Protein AF-A0A820JUT9-F1 (afdb_monomer_lite)

Secondary structure (DSSP, 8-state):
-HHHHHHHHHHHHHHHTTSTTHHHHHHHHHHHHHHHHHHHHHHHHHHHHHHHHHHHHHTS-------S--SS-------TTTHHHHHHHHHHHHHTT--HHHHHHHHT-SSHHHHHHHHHHHHHHHIIIIIIIHHHHHHHHHHHHHHHHHHHHHHHHHHHHHHHHHHHHS-SS-HHHHHHHHHHHHHHHHHHHHTT----GGGG-TTSTT----SSSHHHHHHHHHHHHHHHHHHHHHHHHHHHHHHHHHHHHHHHHHHHHHHHHHHHHHHHHHHHHHHHHHHHHHHHHHHHHHHHHHHHHHHS--

Radius of gyration: 44.56 Å; chains: 1; bounding box: 91×128×100 Å

pLDDT: mean 81.52, std 13.76, range [41.47, 96.0]

Structure (mmCIF, N/CA/C/O backbone):
data_AF-A0A820JUT9-F1
#
_entry.id   AF-A0A820JUT9-F1
#
loop_
_atom_site.group_PDB
_atom_site.id
_atom_site.type_symbol
_atom_site.label_atom_id
_atom_site.label_alt_id
_atom_site.label_comp_id
_atom_site.label_asym_id
_atom_site.label_entity_id
_atom_site.label_seq_id
_atom_site.pdbx_PDB_ins_code
_atom_site.Cartn_x
_atom_site.Cartn_y
_atom_site.Cartn_z
_atom_site.occupancy
_atom_site.B_iso_or_equiv
_atom_site.auth_seq_id
_atom_site.auth_comp_id
_atom_site.auth_asym_id
_atom_site.auth_atom_id
_atom_site.pdbx_PDB_model_num
ATOM 1 N N . MET A 1 1 ? 11.673 -27.726 0.923 1.00 90.88 1 MET A N 1
ATOM 2 C CA . MET A 1 1 ? 12.384 -27.219 2.119 1.00 90.88 1 MET A CA 1
ATOM 3 C C . MET A 1 1 ? 12.655 -25.720 2.046 1.00 90.88 1 MET A C 1
ATOM 5 O O . MET A 1 1 ? 12.162 -25.013 2.910 1.00 90.88 1 MET A O 1
ATOM 9 N N . ALA A 1 2 ? 13.388 -25.203 1.048 1.00 94.06 2 ALA A N 1
ATOM 10 C CA . ALA A 1 2 ? 13.669 -23.759 0.958 1.00 94.06 2 ALA A CA 1
ATOM 11 C C . ALA A 1 2 ? 12.406 -22.905 0.722 1.00 94.06 2 ALA A C 1
ATOM 13 O O . ALA A 1 2 ? 12.150 -21.971 1.473 1.00 94.06 2 ALA A O 1
ATOM 14 N N . ILE A 1 3 ? 11.567 -23.289 -0.247 1.00 95.25 3 ILE A N 1
ATOM 15 C CA . ILE A 1 3 ? 10.279 -22.618 -0.509 1.00 95.25 3 ILE A CA 1
ATOM 16 C C . ILE A 1 3 ? 9.361 -22.704 0.718 1.00 95.25 3 ILE A C 1
ATOM 18 O O . ILE A 1 3 ? 8.685 -21.743 1.066 1.00 95.25 3 ILE A O 1
ATOM 22 N N . ASP A 1 4 ? 9.377 -23.834 1.432 1.00 95.38 4 ASP A N 1
ATOM 23 C CA . ASP A 1 4 ? 8.578 -23.983 2.653 1.00 95.38 4 ASP A CA 1
ATOM 24 C C . ASP A 1 4 ? 9.000 -22.961 3.715 1.00 95.38 4 ASP A C 1
ATOM 26 O O . ASP A 1 4 ? 8.146 -22.351 4.353 1.00 95.38 4 ASP A O 1
ATOM 30 N N . LEU A 1 5 ? 10.308 -22.730 3.881 1.00 95.44 5 LEU A N 1
ATOM 31 C CA . LEU A 1 5 ? 10.831 -21.707 4.788 1.00 95.44 5 LEU A CA 1
ATOM 32 C C . LEU A 1 5 ? 10.358 -20.300 4.389 1.00 95.44 5 LEU A C 1
ATOM 34 O O . LEU A 1 5 ? 9.983 -19.516 5.258 1.00 95.44 5 LEU A O 1
ATOM 38 N N . GLU A 1 6 ? 10.322 -19.991 3.094 1.00 94.44 6 GLU A N 1
ATOM 39 C CA . GLU A 1 6 ? 9.809 -18.716 2.582 1.00 94.44 6 GLU A CA 1
ATOM 40 C C . GLU A 1 6 ? 8.312 -18.533 2.888 1.00 94.44 6 GLU A C 1
ATOM 42 O O . GLU A 1 6 ? 7.892 -17.480 3.373 1.00 94.44 6 GLU A O 1
ATOM 47 N N . LEU A 1 7 ? 7.507 -19.588 2.728 1.00 92.94 7 LEU A N 1
ATOM 48 C CA . LEU A 1 7 ? 6.091 -19.571 3.109 1.00 92.94 7 LEU A CA 1
ATOM 49 C C . LEU A 1 7 ? 5.899 -19.366 4.621 1.00 92.94 7 LEU A C 1
ATOM 51 O O . LEU A 1 7 ? 4.970 -18.668 5.038 1.00 92.94 7 LEU A O 1
ATOM 55 N N . TRP A 1 8 ? 6.781 -19.924 5.458 1.00 93.31 8 TRP A N 1
ATOM 56 C CA . TRP A 1 8 ? 6.777 -19.670 6.904 1.00 93.31 8 TRP A CA 1
ATOM 57 C C . TRP A 1 8 ? 7.106 -18.211 7.249 1.00 93.31 8 TRP A C 1
ATOM 59 O O . TRP A 1 8 ? 6.483 -17.641 8.152 1.00 93.31 8 TRP A O 1
ATOM 69 N N . TRP A 1 9 ? 8.018 -17.573 6.513 1.00 92.12 9 TRP A N 1
ATOM 70 C CA . TRP A 1 9 ? 8.277 -16.136 6.640 1.00 92.12 9 TRP A CA 1
ATOM 71 C C . TRP A 1 9 ? 7.069 -15.291 6.227 1.00 92.12 9 TRP A C 1
ATOM 73 O O . TRP A 1 9 ? 6.665 -14.408 6.984 1.00 92.12 9 TRP A O 1
ATOM 83 N N . LEU A 1 10 ? 6.417 -15.606 5.103 1.00 90.69 10 LEU A N 1
ATOM 84 C CA . LEU A 1 10 ? 5.188 -14.919 4.681 1.00 90.69 10 LEU A CA 1
ATOM 85 C C . LEU A 1 10 ? 4.066 -15.073 5.711 1.00 90.69 10 LEU A C 1
ATOM 87 O O . LEU A 1 10 ? 3.387 -14.105 6.049 1.00 90.69 10 LEU A O 1
ATOM 91 N N . ARG A 1 11 ? 3.904 -16.269 6.286 1.00 88.38 11 ARG A N 1
ATOM 92 C CA . ARG A 1 11 ? 2.958 -16.497 7.384 1.00 88.38 11 ARG A CA 1
ATOM 93 C C . ARG A 1 11 ? 3.301 -15.674 8.626 1.00 88.38 11 ARG A C 1
ATOM 95 O O . ARG A 1 11 ? 2.398 -15.289 9.368 1.00 88.38 11 ARG A O 1
ATOM 102 N N . SER A 1 12 ? 4.576 -15.364 8.846 1.00 87.56 12 SER A N 1
ATOM 103 C CA . SER A 1 12 ? 4.991 -14.553 9.989 1.00 87.56 12 SER A CA 1
ATOM 104 C C . SER A 1 12 ? 4.495 -13.103 9.905 1.00 87.56 12 SER A C 1
ATOM 106 O O . SER A 1 12 ? 4.257 -12.485 10.943 1.00 87.56 12 SER A O 1
ATOM 108 N N . LEU A 1 13 ? 4.203 -12.590 8.700 1.00 88.56 13 LEU A N 1
ATOM 109 C CA . LEU A 1 13 ? 3.549 -11.288 8.508 1.00 88.56 13 LEU A CA 1
ATOM 110 C C . LEU A 1 13 ? 2.196 -11.207 9.231 1.00 88.56 13 LEU A C 1
ATOM 112 O O . LEU A 1 13 ? 1.826 -10.148 9.731 1.00 88.56 13 LEU A O 1
ATOM 116 N N . SER A 1 14 ? 1.475 -12.325 9.372 1.00 85.94 14 SER A N 1
ATOM 117 C CA . SER A 1 14 ? 0.214 -12.356 10.122 1.00 85.94 14 SER A CA 1
ATOM 118 C C . SER A 1 14 ? 0.390 -12.005 11.604 1.00 85.94 14 SER A C 1
ATOM 120 O O . SER A 1 14 ? -0.523 -11.440 12.200 1.00 85.94 14 SER A O 1
ATOM 122 N N . PHE A 1 15 ? 1.556 -12.279 12.204 1.00 85.44 15 PHE A N 1
ATOM 123 C CA . PHE A 1 15 ? 1.855 -11.836 13.571 1.00 85.44 15 PHE A CA 1
ATOM 124 C C . PHE A 1 15 ? 2.150 -10.333 13.632 1.00 85.44 15 PHE A C 1
ATOM 126 O O . PHE A 1 15 ? 1.777 -9.677 14.602 1.00 85.44 15 PHE A O 1
ATOM 133 N N . ILE A 1 16 ? 2.757 -9.766 12.584 1.00 87.38 16 ILE A N 1
ATOM 134 C CA . ILE A 1 16 ? 3.054 -8.327 12.491 1.00 87.38 16 ILE A CA 1
ATOM 135 C C . ILE A 1 16 ? 1.762 -7.490 12.482 1.00 87.38 16 ILE A C 1
ATOM 137 O O . ILE A 1 16 ? 1.756 -6.388 13.027 1.00 87.38 16 ILE A O 1
ATOM 141 N N . ILE A 1 17 ? 0.641 -8.036 11.988 1.00 87.81 17 ILE A N 1
ATOM 142 C CA . ILE A 1 17 ? -0.689 -7.390 12.034 1.00 87.81 17 ILE A CA 1
ATOM 143 C C . ILE A 1 17 ? -1.102 -7.014 13.471 1.00 87.81 17 ILE A C 1
ATOM 145 O O . ILE A 1 17 ? -1.800 -6.019 13.674 1.00 87.81 17 ILE A O 1
ATOM 149 N N . LEU A 1 18 ? -0.664 -7.764 14.488 1.00 86.25 18 LEU A N 1
ATOM 150 C CA . LEU A 1 18 ? -0.988 -7.473 15.890 1.00 86.25 18 LEU A CA 1
ATOM 151 C C . LEU A 1 18 ? -0.242 -6.247 16.439 1.00 86.25 18 LEU A C 1
ATOM 153 O O . LEU A 1 18 ? -0.707 -5.636 17.407 1.00 86.25 18 LEU A O 1
ATOM 157 N N . VAL A 1 19 ? 0.890 -5.871 15.833 1.00 88.50 19 VAL A N 1
ATOM 158 C CA . VAL A 1 19 ? 1.715 -4.748 16.287 1.00 88.50 19 VAL A CA 1
ATOM 159 C C . VAL A 1 19 ? 1.017 -3.425 15.937 1.00 88.50 19 VAL A C 1
ATOM 161 O O . VAL A 1 19 ? 0.742 -3.184 14.761 1.00 88.50 19 VAL A O 1
ATOM 164 N N . PRO A 1 20 ? 0.749 -2.537 16.920 1.00 81.19 20 PRO A N 1
ATOM 165 C CA . PRO A 1 20 ? -0.023 -1.309 16.706 1.00 81.19 20 PRO A CA 1
ATOM 166 C C . PRO A 1 20 ? 0.507 -0.390 15.604 1.00 81.19 20 PRO A C 1
ATOM 168 O O . PRO A 1 20 ? -0.292 0.206 14.895 1.00 81.19 20 PRO A O 1
ATOM 171 N N . PHE A 1 21 ? 1.832 -0.283 15.463 1.00 83.06 21 PHE A N 1
ATOM 172 C CA . PHE A 1 21 ? 2.446 0.576 14.453 1.00 83.06 21 PHE A CA 1
ATOM 173 C C . PHE A 1 21 ? 2.447 -0.073 13.067 1.00 83.06 21 PHE A C 1
ATOM 175 O O . PHE A 1 21 ? 2.043 0.570 12.115 1.00 83.06 21 PHE A O 1
ATOM 182 N N . LEU A 1 22 ? 2.858 -1.341 12.939 1.00 87.31 22 LEU A N 1
ATOM 183 C CA . LEU A 1 22 ? 3.074 -1.976 11.630 1.00 87.31 22 LEU A CA 1
ATOM 184 C C . LEU A 1 22 ? 1.806 -2.552 10.984 1.00 87.31 22 LEU A C 1
ATOM 186 O O . LEU A 1 22 ? 1.788 -2.772 9.772 1.00 87.31 22 LEU A O 1
ATOM 190 N N . GLY A 1 23 ? 0.755 -2.814 11.761 1.00 88.56 23 GLY A N 1
ATOM 191 C CA . GLY A 1 23 ? -0.420 -3.520 11.259 1.00 88.56 23 GLY A CA 1
ATOM 192 C C . GLY A 1 23 ? -1.179 -2.763 10.165 1.00 88.56 23 GLY A C 1
ATOM 193 O O . GLY A 1 23 ? -1.471 -3.343 9.120 1.00 88.56 23 GLY A O 1
ATOM 194 N N . SER A 1 24 ? -1.439 -1.466 10.353 1.00 87.62 24 SER A N 1
ATOM 195 C CA . SER A 1 24 ? -2.113 -0.634 9.345 1.00 87.62 24 SER A CA 1
ATOM 196 C C . SER A 1 24 ? -1.287 -0.489 8.063 1.00 87.62 24 SER A C 1
ATOM 198 O O . SER A 1 24 ? -1.856 -0.554 6.974 1.00 87.62 24 SER A O 1
ATOM 200 N N . TYR A 1 25 ? 0.044 -0.368 8.160 1.00 91.19 25 TYR A N 1
ATOM 201 C CA . TYR A 1 25 ? 0.930 -0.321 6.988 1.00 91.19 25 TYR A CA 1
ATOM 202 C C . TYR A 1 25 ? 0.908 -1.631 6.197 1.00 91.19 25 TYR A C 1
ATOM 204 O O . TYR A 1 25 ? 0.816 -1.602 4.974 1.00 91.19 25 TYR A O 1
ATOM 212 N N . LEU A 1 26 ? 0.941 -2.783 6.871 1.00 91.44 26 LEU A N 1
ATOM 213 C CA . LEU A 1 26 ? 0.905 -4.080 6.193 1.00 91.44 26 LEU A CA 1
ATOM 214 C C . LEU A 1 26 ? -0.427 -4.302 5.456 1.00 91.44 26 LEU A C 1
ATOM 216 O O . LEU A 1 26 ? -0.433 -4.749 4.309 1.00 91.44 26 LEU A O 1
ATOM 220 N N . VAL A 1 27 ? -1.550 -3.946 6.088 1.00 90.69 27 VAL A N 1
ATOM 221 C CA . VAL A 1 27 ? -2.878 -3.993 5.449 1.00 90.69 27 VAL A CA 1
ATOM 222 C C . VAL A 1 27 ? -2.945 -3.029 4.262 1.00 90.69 27 VAL A C 1
ATOM 224 O O . VAL A 1 27 ? -3.456 -3.394 3.205 1.00 90.69 27 VAL A O 1
ATOM 227 N N . SER A 1 28 ? -2.366 -1.836 4.408 1.00 89.12 28 SER A N 1
ATOM 228 C CA . SER A 1 28 ? -2.269 -0.837 3.339 1.00 89.12 28 SER A CA 1
ATOM 229 C C . SER A 1 28 ? -1.521 -1.384 2.118 1.00 89.12 28 SER A C 1
ATOM 231 O O . SER A 1 28 ? -2.044 -1.319 1.007 1.00 89.12 28 SER A O 1
ATOM 233 N N . ILE A 1 29 ? -0.352 -2.005 2.320 1.00 90.56 29 ILE A N 1
ATOM 234 C CA . ILE A 1 29 ? 0.434 -2.627 1.241 1.00 90.56 29 ILE A CA 1
ATOM 235 C C . ILE A 1 29 ? -0.407 -3.666 0.492 1.00 90.56 29 ILE A C 1
ATOM 237 O O . ILE A 1 29 ? -0.475 -3.630 -0.735 1.00 90.56 29 ILE A O 1
ATOM 241 N N . GLY A 1 30 ? -1.098 -4.558 1.210 1.00 88.19 30 GLY A N 1
ATOM 242 C CA . GLY A 1 30 ? -1.929 -5.596 0.592 1.00 88.19 30 GLY A CA 1
ATOM 243 C C . GLY A 1 30 ? -3.067 -5.043 -0.273 1.00 88.19 30 GLY A C 1
ATOM 244 O O . GLY A 1 30 ? -3.345 -5.584 -1.343 1.00 88.19 30 GLY A O 1
ATOM 245 N N . LEU A 1 31 ? -3.696 -3.944 0.152 1.00 88.38 31 LEU A N 1
ATOM 246 C CA . LEU A 1 31 ? -4.749 -3.280 -0.622 1.00 88.38 31 LEU A CA 1
ATOM 247 C C . LEU A 1 31 ? -4.190 -2.586 -1.875 1.00 88.38 31 LEU A C 1
ATOM 249 O O . LEU A 1 31 ? -4.832 -2.604 -2.924 1.00 88.38 31 LEU A O 1
ATOM 253 N N . MET A 1 32 ? -2.977 -2.035 -1.792 1.00 89.19 32 MET A N 1
ATOM 254 C CA . MET A 1 32 ? -2.340 -1.296 -2.889 1.00 89.19 32 MET A CA 1
ATOM 255 C C . MET A 1 32 ? -1.806 -2.195 -4.004 1.00 89.19 32 MET A C 1
ATOM 257 O O . MET A 1 32 ? -1.770 -1.763 -5.154 1.00 89.19 32 MET A O 1
ATOM 261 N N . VAL A 1 33 ? -1.427 -3.445 -3.707 1.00 87.31 33 VAL A N 1
ATOM 262 C CA . VAL A 1 33 ? -0.862 -4.374 -4.708 1.00 87.31 33 VAL A CA 1
ATOM 263 C C . VAL A 1 33 ? -1.806 -4.589 -5.895 1.00 87.31 33 VAL A C 1
ATOM 265 O O . VAL A 1 33 ? -1.343 -4.656 -7.032 1.00 87.31 33 VAL A O 1
ATOM 268 N N . LYS A 1 34 ? -3.126 -4.648 -5.667 1.00 82.56 34 LYS A N 1
ATOM 269 C CA . LYS A 1 34 ? -4.106 -4.822 -6.754 1.00 82.56 34 LYS A CA 1
ATOM 270 C C . LYS A 1 34 ? -4.100 -3.640 -7.725 1.00 82.56 34 LYS A C 1
ATOM 272 O O . LYS A 1 34 ? -4.162 -3.846 -8.934 1.00 82.56 34 LYS A O 1
ATOM 277 N N . ASP A 1 35 ? -4.012 -2.425 -7.196 1.00 81.50 35 ASP A N 1
ATOM 278 C CA . ASP A 1 35 ? -3.995 -1.204 -8.002 1.00 81.50 35 ASP A CA 1
ATOM 279 C C . ASP A 1 35 ? -2.642 -1.020 -8.709 1.00 81.50 35 ASP A C 1
ATOM 281 O O . ASP A 1 35 ? -2.581 -0.511 -9.827 1.00 81.50 35 ASP A O 1
ATOM 285 N N . LEU A 1 36 ? -1.559 -1.490 -8.083 1.00 87.25 36 LEU A N 1
ATOM 286 C CA . LEU A 1 36 ? -0.194 -1.418 -8.605 1.00 87.25 36 LEU A CA 1
ATOM 287 C C . LEU A 1 36 ? 0.104 -2.460 -9.692 1.00 87.25 36 LEU A C 1
ATOM 289 O O . LEU A 1 36 ? 0.994 -2.254 -10.517 1.00 87.25 36 LEU A O 1
ATOM 293 N N . ALA A 1 37 ? -0.629 -3.576 -9.712 1.00 88.88 37 ALA A N 1
ATOM 294 C CA . ALA A 1 37 ? -0.381 -4.690 -10.626 1.00 88.88 37 ALA A CA 1
ATOM 295 C C . ALA A 1 37 ? -0.401 -4.262 -12.105 1.00 88.88 37 ALA A C 1
ATOM 297 O O . ALA A 1 37 ? 0.444 -4.697 -12.887 1.00 88.88 37 ALA A O 1
ATOM 298 N N . PHE A 1 38 ? -1.312 -3.355 -12.481 1.00 88.31 38 PHE A N 1
ATOM 299 C CA . PHE A 1 38 ? -1.364 -2.801 -13.839 1.00 88.31 38 PHE A CA 1
ATOM 300 C C . PHE A 1 38 ? -0.108 -2.003 -14.197 1.00 88.31 38 PHE A C 1
ATOM 302 O O . PHE A 1 38 ? 0.346 -2.051 -15.337 1.00 88.31 38 PHE A O 1
ATOM 309 N N . PHE A 1 39 ? 0.484 -1.298 -13.234 1.00 87.81 39 PHE A N 1
ATOM 310 C CA . PHE A 1 39 ? 1.708 -0.541 -13.468 1.00 87.81 39 PHE A CA 1
ATOM 311 C C . PHE A 1 39 ? 2.918 -1.461 -13.650 1.00 87.81 39 PHE A C 1
ATOM 313 O O . PHE A 1 39 ? 3.715 -1.271 -14.567 1.00 87.81 39 PHE A O 1
ATOM 320 N N . ILE A 1 40 ? 3.028 -2.497 -12.814 1.00 89.56 40 ILE A N 1
ATOM 321 C CA . ILE A 1 40 ? 4.075 -3.521 -12.939 1.00 89.56 40 ILE A CA 1
ATOM 322 C C . ILE A 1 40 ? 3.999 -4.197 -14.316 1.00 89.56 40 ILE A C 1
ATOM 324 O O . ILE A 1 40 ? 5.030 -4.475 -14.923 1.00 89.56 40 ILE A O 1
ATOM 328 N N . LEU A 1 41 ? 2.793 -4.390 -14.858 1.00 92.19 41 LEU A N 1
ATOM 329 C CA . LEU A 1 41 ? 2.595 -4.908 -16.212 1.00 92.19 41 LEU A CA 1
ATOM 330 C C . LEU A 1 41 ? 3.146 -3.963 -17.294 1.00 92.19 41 LEU A C 1
ATOM 332 O O . LEU A 1 41 ? 3.742 -4.439 -18.257 1.00 92.19 41 LEU A O 1
ATOM 336 N N . ILE A 1 42 ? 3.011 -2.641 -17.137 1.00 92.19 42 ILE A N 1
ATOM 337 C CA . ILE A 1 42 ? 3.613 -1.663 -18.063 1.00 92.19 42 ILE A CA 1
ATOM 338 C C . ILE A 1 42 ? 5.142 -1.749 -18.017 1.00 92.19 42 ILE A C 1
ATOM 340 O O . ILE A 1 42 ? 5.770 -1.820 -19.074 1.00 92.19 42 ILE A O 1
ATOM 344 N N . ILE A 1 43 ? 5.734 -1.800 -16.816 1.00 91.75 43 ILE A N 1
ATOM 345 C CA . ILE A 1 43 ? 7.182 -2.016 -16.655 1.00 91.75 43 ILE A CA 1
ATOM 346 C C . ILE A 1 43 ? 7.586 -3.302 -17.382 1.00 91.75 43 ILE A C 1
ATOM 348 O O . ILE A 1 43 ? 8.487 -3.271 -18.212 1.00 91.75 43 ILE A O 1
ATOM 352 N N . LEU A 1 44 ? 6.880 -4.411 -17.146 1.00 91.62 44 LEU A N 1
ATOM 353 C CA . LEU A 1 44 ? 7.169 -5.701 -17.771 1.00 91.62 44 LEU A CA 1
ATOM 354 C C . LEU A 1 44 ? 7.142 -5.635 -19.309 1.00 91.62 44 LEU A C 1
ATOM 356 O O . LEU A 1 44 ? 8.018 -6.197 -19.958 1.00 91.62 44 LEU A O 1
ATOM 360 N N . ILE A 1 45 ? 6.176 -4.929 -19.904 1.00 93.25 45 ILE A N 1
ATOM 361 C CA . ILE A 1 45 ? 6.098 -4.757 -21.365 1.00 93.25 45 ILE A CA 1
ATOM 362 C C . ILE A 1 45 ? 7.316 -3.994 -21.895 1.00 93.25 45 ILE A C 1
ATOM 364 O O . ILE A 1 45 ? 7.921 -4.410 -22.883 1.00 93.25 45 ILE A O 1
ATOM 368 N N . VAL A 1 46 ? 7.692 -2.894 -21.239 1.00 92.62 46 VAL A N 1
ATOM 369 C CA . VAL A 1 46 ? 8.852 -2.083 -21.643 1.00 92.62 46 VAL A CA 1
ATOM 370 C C . VAL A 1 46 ? 10.156 -2.873 -21.496 1.00 92.62 46 VAL A C 1
ATOM 372 O O . VAL A 1 46 ? 11.020 -2.802 -22.370 1.00 92.62 46 VAL A O 1
ATOM 375 N N . MET A 1 47 ? 10.265 -3.680 -20.439 1.00 91.62 47 MET A N 1
ATOM 376 C CA . MET A 1 47 ? 11.388 -4.587 -20.189 1.00 91.62 47 MET A CA 1
ATOM 377 C C . MET A 1 47 ? 11.549 -5.618 -21.310 1.00 91.62 47 MET A C 1
ATOM 379 O O . MET A 1 47 ? 12.638 -5.774 -21.857 1.00 91.62 47 MET A O 1
ATOM 383 N N . ILE A 1 48 ? 10.454 -6.282 -21.702 1.00 90.88 48 ILE A N 1
ATOM 384 C CA . ILE A 1 48 ? 10.453 -7.244 -22.815 1.00 90.88 48 ILE A CA 1
ATOM 385 C C . ILE A 1 48 ? 10.862 -6.562 -24.117 1.00 90.88 48 ILE A C 1
ATOM 387 O O . ILE A 1 48 ? 11.659 -7.117 -24.871 1.00 90.88 48 ILE A O 1
ATOM 391 N N . GLY A 1 49 ? 10.317 -5.371 -24.385 1.00 91.56 49 GLY A N 1
ATOM 392 C CA . GLY A 1 49 ? 10.575 -4.634 -25.619 1.00 91.56 49 GLY A CA 1
ATOM 393 C C . GLY A 1 49 ? 12.062 -4.369 -25.839 1.00 91.56 49 GLY A C 1
ATOM 394 O O . GLY A 1 49 ? 12.587 -4.674 -26.910 1.00 91.56 49 GLY A O 1
ATOM 395 N N . TYR A 1 50 ? 12.754 -3.870 -24.812 1.00 91.69 50 TYR A N 1
ATOM 396 C CA . TYR A 1 50 ? 14.204 -3.694 -24.871 1.00 91.69 50 TYR A CA 1
ATOM 397 C C . TYR A 1 50 ? 14.942 -5.034 -24.922 1.00 91.69 50 TYR A C 1
ATOM 399 O O . TYR A 1 50 ? 15.808 -5.212 -25.773 1.00 91.69 50 TYR A O 1
ATOM 407 N N . GLY A 1 51 ? 14.598 -5.990 -24.052 1.00 89.25 51 GLY A N 1
ATOM 408 C CA . GLY A 1 51 ? 15.339 -7.246 -23.960 1.00 89.25 51 GLY A CA 1
ATOM 409 C C . GLY A 1 51 ? 15.315 -8.048 -25.268 1.00 89.25 51 GLY A C 1
ATOM 410 O O . GLY A 1 51 ? 16.333 -8.610 -25.667 1.00 89.25 51 GLY A O 1
ATOM 411 N N . VAL A 1 52 ? 14.181 -8.069 -25.979 1.00 88.00 52 VAL A N 1
ATOM 412 C CA . VAL A 1 52 ? 14.081 -8.717 -27.299 1.00 88.00 52 VAL A CA 1
ATOM 413 C C . VAL A 1 52 ? 14.903 -7.956 -28.341 1.00 88.00 52 VAL A C 1
ATOM 415 O O . VAL A 1 52 ? 15.599 -8.583 -29.138 1.00 88.00 52 VAL A O 1
ATOM 418 N N . ALA A 1 53 ? 14.861 -6.620 -28.327 1.00 87.81 53 ALA A N 1
ATOM 419 C CA . ALA A 1 53 ? 15.625 -5.793 -29.257 1.00 87.81 53 ALA A CA 1
ATOM 420 C C . ALA A 1 53 ? 17.145 -5.946 -29.059 1.00 87.81 53 ALA A C 1
ATOM 422 O O . ALA A 1 53 ? 17.850 -6.199 -30.034 1.00 87.81 53 ALA A O 1
ATOM 423 N N . SER A 1 54 ? 17.636 -5.884 -27.814 1.00 83.69 54 SER A N 1
ATOM 424 C CA . SER A 1 54 ? 19.059 -6.067 -27.488 1.00 83.69 54 SER A CA 1
ATOM 425 C C . SER A 1 54 ? 19.552 -7.450 -27.928 1.00 83.69 54 SER A C 1
ATOM 427 O O . SER A 1 54 ? 20.513 -7.557 -28.694 1.00 83.69 54 SER A O 1
ATOM 429 N N . ARG A 1 55 ? 18.832 -8.528 -27.575 1.00 81.81 55 ARG A N 1
ATOM 430 C CA . ARG A 1 55 ? 19.213 -9.887 -27.999 1.00 81.81 55 ARG A CA 1
ATOM 431 C C . ARG A 1 55 ? 19.163 -10.071 -29.513 1.00 81.81 55 ARG A C 1
ATOM 433 O O . ARG A 1 55 ? 20.059 -10.696 -30.067 1.00 81.81 55 ARG A O 1
ATOM 440 N N . SER A 1 56 ? 18.192 -9.470 -30.200 1.00 80.25 56 SER A N 1
ATOM 441 C CA . SER A 1 56 ? 18.134 -9.518 -31.665 1.00 80.25 56 SER A CA 1
ATOM 442 C C . SER A 1 56 ? 19.318 -8.817 -32.341 1.00 80.25 56 SER A C 1
ATOM 444 O O . SER A 1 56 ? 19.697 -9.231 -33.435 1.00 80.25 56 SER A O 1
ATOM 446 N N . MET A 1 57 ? 19.879 -7.762 -31.741 1.00 76.75 57 MET A N 1
ATOM 447 C CA . MET A 1 57 ? 21.038 -7.045 -32.290 1.00 76.75 57 MET A CA 1
ATOM 448 C C . MET A 1 57 ? 22.347 -7.797 -32.020 1.00 76.75 57 MET A C 1
ATOM 450 O O . MET A 1 57 ? 23.187 -7.900 -32.911 1.00 76.75 57 MET A O 1
ATOM 454 N N . VAL A 1 58 ? 22.497 -8.377 -30.824 1.00 71.44 58 VAL A N 1
ATOM 455 C CA . VAL A 1 58 ? 23.682 -9.163 -30.431 1.00 71.44 58 VAL A CA 1
ATOM 456 C C . VAL A 1 58 ? 23.762 -10.503 -31.175 1.00 71.44 58 VAL A C 1
ATOM 458 O O . VAL A 1 58 ? 24.853 -10.955 -31.506 1.00 71.44 58 VAL A O 1
ATOM 461 N N . S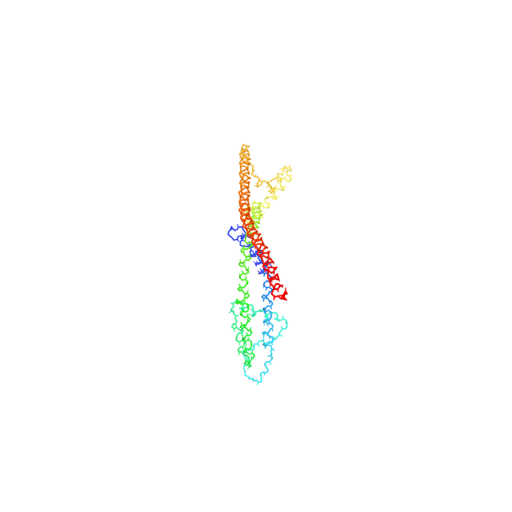ER A 1 59 ? 22.627 -11.134 -31.493 1.00 65.44 59 SER A N 1
ATOM 462 C CA . SER A 1 59 ? 22.587 -12.406 -32.232 1.00 65.44 59 SER A CA 1
ATOM 463 C C . SER A 1 59 ? 22.869 -12.284 -33.737 1.00 65.44 59 SER A C 1
ATOM 465 O O . SER A 1 59 ? 22.800 -13.293 -34.440 1.00 65.44 59 SER A O 1
ATOM 467 N N . TYR A 1 60 ? 23.185 -11.094 -34.266 1.00 57.16 60 TYR A N 1
ATOM 468 C CA . TYR A 1 60 ? 23.632 -10.978 -35.654 1.00 57.16 60 TYR A CA 1
ATOM 469 C C . TYR A 1 60 ? 25.034 -11.600 -35.783 1.00 57.16 60 TYR A C 1
ATOM 471 O O . TYR A 1 60 ? 25.973 -11.101 -35.158 1.00 57.16 60 TYR A O 1
ATOM 479 N N . PRO A 1 61 ? 25.212 -12.693 -36.555 1.00 53.25 61 PRO A N 1
ATOM 480 C CA . PRO A 1 61 ? 26.478 -13.405 -36.596 1.00 53.25 61 PRO A CA 1
ATOM 481 C C . PRO A 1 61 ? 27.555 -12.503 -37.193 1.00 53.25 61 PRO A C 1
ATOM 483 O O . PRO A 1 61 ? 27.572 -12.213 -38.391 1.00 53.25 61 PRO A O 1
ATOM 486 N N . VAL A 1 62 ? 28.485 -12.090 -36.338 1.00 52.12 62 VAL A N 1
ATOM 487 C CA . VAL A 1 62 ? 29.766 -11.544 -36.758 1.00 52.12 62 VAL A CA 1
ATOM 488 C C . VAL A 1 62 ? 30.520 -12.684 -37.428 1.00 52.12 62 VAL A C 1
ATOM 490 O O . VAL A 1 62 ? 31.102 -13.544 -36.771 1.00 52.12 62 VAL A O 1
ATOM 493 N N . VAL A 1 63 ? 30.490 -12.721 -38.757 1.00 45.69 63 VAL A N 1
ATOM 494 C CA . VAL A 1 63 ? 31.411 -13.551 -39.533 1.00 45.69 63 VAL A CA 1
ATOM 495 C C . VAL A 1 63 ? 32.793 -12.901 -39.408 1.00 45.69 63 VAL A C 1
ATOM 497 O O . VAL A 1 63 ? 33.174 -12.063 -40.224 1.00 45.69 63 VAL A O 1
ATOM 500 N N . SER A 1 64 ? 33.524 -13.217 -38.336 1.00 44.44 64 SER A N 1
ATOM 501 C CA . SER A 1 64 ? 34.913 -12.793 -38.170 1.00 44.44 64 SER A CA 1
ATOM 502 C C . SER A 1 64 ? 35.832 -13.765 -38.906 1.00 44.44 64 SER A C 1
ATOM 504 O O . SER A 1 64 ? 36.143 -14.868 -38.463 1.00 44.44 64 SER A O 1
ATOM 506 N N . ASN A 1 65 ? 36.309 -13.326 -40.066 1.00 43.91 65 ASN A N 1
ATOM 507 C CA . ASN A 1 65 ? 37.380 -13.981 -40.809 1.00 43.91 65 ASN A CA 1
ATOM 508 C C . ASN A 1 65 ? 38.740 -13.670 -40.158 1.00 43.91 65 ASN A C 1
ATOM 510 O O . ASN A 1 65 ? 39.599 -13.067 -40.797 1.00 43.91 65 ASN A O 1
ATOM 514 N N . SER A 1 66 ? 38.957 -14.002 -38.885 1.00 44.25 66 SER A N 1
ATOM 515 C CA . SER A 1 66 ? 40.270 -13.788 -38.261 1.00 44.25 66 SER A CA 1
ATOM 516 C C . SER A 1 66 ? 40.514 -14.730 -37.088 1.00 44.25 66 SER A C 1
ATOM 518 O O . SER A 1 66 ? 39.874 -14.650 -36.045 1.00 44.25 66 SER A O 1
ATOM 520 N N . THR A 1 67 ? 41.489 -15.611 -37.286 1.00 45.47 67 THR A N 1
ATOM 521 C CA . THR A 1 67 ? 41.981 -16.690 -36.421 1.00 45.47 67 THR A CA 1
ATOM 522 C C . THR A 1 67 ? 42.749 -16.213 -35.180 1.00 45.47 67 THR A C 1
ATOM 524 O O . THR A 1 67 ? 43.794 -16.775 -34.860 1.00 45.47 67 THR A O 1
ATOM 527 N N . ILE A 1 68 ? 42.292 -15.174 -34.479 1.00 49.06 68 ILE A N 1
ATOM 528 C CA . ILE A 1 68 ? 42.994 -14.659 -33.295 1.00 49.06 68 ILE A CA 1
ATOM 529 C C . ILE A 1 68 ? 42.028 -14.617 -32.105 1.00 49.06 68 ILE A C 1
ATOM 531 O O . ILE A 1 68 ? 41.101 -13.819 -32.060 1.00 49.06 68 ILE A O 1
ATOM 535 N N . GLU A 1 69 ? 42.297 -15.531 -31.168 1.00 45.47 69 GLU A N 1
ATOM 536 C CA . GLU A 1 69 ? 41.944 -15.484 -29.741 1.00 45.47 69 GLU A CA 1
ATOM 537 C C . GLU A 1 69 ? 40.467 -15.666 -29.354 1.00 45.47 69 GLU A C 1
ATOM 539 O O . GLU A 1 69 ? 39.824 -14.837 -28.718 1.00 45.47 69 GLU A O 1
ATOM 544 N N . ALA A 1 70 ? 39.976 -16.878 -29.613 1.00 44.62 70 ALA A N 1
ATOM 545 C CA . ALA A 1 70 ? 38.781 -17.458 -29.002 1.00 44.62 70 ALA A CA 1
ATOM 546 C C . ALA A 1 70 ? 39.002 -17.877 -27.527 1.00 44.62 70 ALA A C 1
ATOM 548 O O . ALA A 1 70 ? 38.822 -19.043 -27.187 1.00 44.62 70 ALA A O 1
ATOM 549 N N . ASN A 1 71 ? 39.394 -16.948 -26.646 1.00 41.47 71 ASN A N 1
ATOM 550 C CA . ASN A 1 71 ? 39.510 -17.222 -25.199 1.00 41.47 71 ASN A CA 1
ATOM 551 C C . ASN A 1 71 ? 38.368 -16.653 -24.346 1.00 41.47 71 ASN A C 1
ATOM 553 O O . ASN A 1 71 ? 38.353 -16.843 -23.133 1.00 41.47 71 ASN A O 1
ATOM 557 N N . TYR A 1 72 ? 37.373 -16.016 -24.959 1.00 44.84 72 TYR A N 1
ATOM 558 C CA . TYR A 1 72 ? 36.125 -15.685 -24.279 1.00 44.84 72 TYR A CA 1
ATOM 559 C C . TYR A 1 72 ? 34.984 -15.798 -25.285 1.00 44.84 72 TYR A C 1
ATOM 561 O O . TYR A 1 72 ? 34.593 -14.825 -25.928 1.00 44.84 72 TYR A O 1
ATOM 569 N N . SER A 1 73 ? 34.502 -17.024 -25.497 1.00 45.69 73 SER A N 1
ATOM 570 C CA . SER A 1 73 ? 33.268 -17.251 -26.241 1.00 45.69 73 SER A CA 1
ATOM 571 C C . SER A 1 73 ? 32.129 -16.653 -25.424 1.00 45.69 73 SER A C 1
ATOM 573 O O . SER A 1 73 ? 31.616 -17.296 -24.509 1.00 45.69 73 SER A O 1
ATOM 575 N N . ILE A 1 74 ? 31.753 -15.411 -25.725 1.00 53.16 74 ILE A N 1
ATOM 576 C CA . ILE A 1 74 ? 30.423 -14.930 -25.367 1.00 53.16 74 ILE A CA 1
ATOM 577 C C . ILE A 1 74 ? 29.478 -15.910 -26.051 1.00 53.16 74 ILE A C 1
ATOM 579 O O . ILE A 1 74 ? 29.516 -16.052 -27.278 1.00 53.16 74 ILE A O 1
ATOM 583 N N . ASP A 1 75 ? 28.716 -16.646 -25.248 1.00 53.59 75 ASP A N 1
ATOM 584 C CA . ASP A 1 75 ? 27.701 -17.576 -25.721 1.00 53.59 75 ASP A CA 1
ATOM 585 C C . ASP A 1 75 ? 26.581 -16.750 -26.368 1.00 53.59 75 ASP A C 1
ATOM 587 O O . ASP A 1 75 ? 25.564 -16.413 -25.773 1.00 53.59 75 ASP A O 1
ATOM 591 N N . THR A 1 76 ? 26.841 -16.320 -27.600 1.00 57.44 76 THR A N 1
ATOM 592 C CA . THR A 1 76 ? 25.932 -15.564 -28.469 1.00 57.44 76 THR A CA 1
ATOM 593 C C . THR A 1 76 ? 24.894 -16.486 -29.106 1.00 57.44 76 THR A C 1
ATOM 595 O O . THR A 1 76 ? 24.099 -16.047 -29.943 1.00 57.44 76 THR A O 1
ATOM 598 N N . SER A 1 77 ? 24.877 -17.767 -28.713 1.00 57.72 77 SER A N 1
ATOM 599 C CA . SER A 1 77 ? 23.882 -18.718 -29.170 1.00 57.72 77 SER A CA 1
ATOM 600 C C . SER A 1 77 ? 22.519 -18.362 -28.567 1.00 57.72 77 SER A C 1
ATOM 602 O O . SER A 1 77 ? 22.270 -18.410 -27.360 1.00 57.72 77 SER A O 1
ATOM 604 N N . PHE A 1 78 ? 21.617 -17.939 -29.448 1.00 62.81 78 PHE A N 1
ATOM 605 C CA . PHE A 1 78 ? 20.222 -17.718 -29.105 1.00 62.81 78 PHE A CA 1
ATOM 606 C C . PHE A 1 78 ? 19.538 -19.081 -28.947 1.00 62.81 78 PHE A C 1
ATOM 608 O O . PHE A 1 78 ? 19.031 -19.654 -29.914 1.00 62.81 78 PHE A O 1
ATOM 615 N N . ASP A 1 79 ? 19.555 -19.634 -27.733 1.00 68.69 79 ASP A N 1
ATOM 616 C CA . ASP A 1 79 ? 18.777 -20.828 -27.410 1.00 68.69 79 ASP A CA 1
ATOM 617 C C . ASP A 1 79 ? 17.330 -20.424 -27.101 1.00 68.69 79 ASP A C 1
ATOM 619 O O . ASP A 1 79 ? 17.028 -19.805 -26.077 1.00 68.69 79 ASP A O 1
ATOM 623 N N . GLY A 1 80 ? 16.402 -20.828 -27.972 1.00 69.81 80 GLY A N 1
ATOM 624 C CA . GLY A 1 80 ? 14.970 -20.582 -27.796 1.00 69.81 80 GLY A CA 1
ATOM 625 C C . GLY A 1 80 ? 14.407 -21.118 -26.472 1.00 69.81 80 GLY A C 1
ATOM 626 O O . GLY A 1 80 ? 13.392 -20.612 -25.996 1.00 69.81 80 GLY A O 1
ATOM 627 N N . ARG A 1 81 ? 15.067 -22.096 -25.830 1.00 76.75 81 ARG A N 1
ATOM 628 C CA . ARG A 1 81 ? 14.677 -22.616 -24.505 1.00 76.75 81 ARG A CA 1
ATOM 629 C C . ARG A 1 81 ? 14.985 -21.646 -23.367 1.00 76.75 81 ARG A C 1
ATOM 631 O O . ARG A 1 81 ? 14.271 -21.635 -22.368 1.00 76.75 81 ARG A O 1
ATOM 638 N N . LEU A 1 82 ? 16.033 -20.842 -23.522 1.00 80.50 82 LEU A N 1
ATOM 639 C CA . LEU A 1 82 ? 16.508 -19.876 -22.532 1.00 80.50 82 LEU A CA 1
ATOM 640 C C . LEU A 1 82 ? 16.147 -18.439 -22.909 1.00 80.50 82 LEU A C 1
ATOM 642 O O . LEU A 1 82 ? 16.524 -17.519 -22.192 1.00 80.50 82 LEU A O 1
ATOM 646 N N . MET A 1 83 ? 15.373 -18.245 -23.980 1.00 78.25 83 MET A N 1
ATOM 647 C CA . MET A 1 83 ? 14.995 -16.933 -24.498 1.00 78.25 83 MET A CA 1
ATOM 648 C C . MET A 1 83 ? 14.453 -16.008 -23.403 1.00 78.25 83 MET A C 1
ATOM 650 O O . MET A 1 83 ? 14.908 -14.878 -23.288 1.00 78.25 83 MET A O 1
ATOM 654 N N . LEU A 1 84 ? 13.537 -16.484 -22.550 1.00 79.75 84 LEU A N 1
ATOM 655 C CA . LEU A 1 84 ? 13.010 -15.677 -21.442 1.00 79.75 84 LEU A CA 1
ATOM 656 C C . LEU A 1 84 ? 14.102 -15.289 -20.441 1.00 79.75 84 LEU A C 1
ATOM 658 O O . LEU A 1 84 ? 14.167 -14.138 -20.029 1.00 79.75 84 LEU A O 1
ATOM 662 N N . TYR A 1 85 ? 14.979 -16.220 -20.074 1.00 84.62 85 TYR A N 1
ATOM 663 C CA . TYR A 1 85 ? 16.069 -15.935 -19.147 1.00 84.62 85 TYR A CA 1
ATOM 664 C C . TYR A 1 85 ? 17.051 -14.925 -19.753 1.00 84.62 85 TYR A C 1
ATOM 666 O O . TYR A 1 85 ? 17.310 -13.888 -19.158 1.00 84.62 85 TYR A O 1
ATOM 674 N N . GLN A 1 86 ? 17.520 -15.163 -20.978 1.00 81.06 86 GLN A N 1
ATOM 675 C CA . GLN A 1 86 ? 18.472 -14.288 -21.662 1.00 81.06 86 GLN A CA 1
ATOM 676 C C . GLN A 1 86 ? 17.904 -12.882 -21.908 1.00 81.06 86 GLN A C 1
ATOM 678 O O . GLN A 1 86 ? 18.646 -11.906 -21.819 1.00 81.06 86 GLN A O 1
ATOM 683 N N . VAL A 1 87 ? 16.609 -12.761 -22.210 1.00 85.88 87 VAL A N 1
ATOM 684 C CA . VAL A 1 87 ? 15.934 -11.484 -22.495 1.00 85.88 87 VAL A CA 1
ATOM 685 C C . VAL A 1 87 ? 15.594 -10.712 -21.223 1.00 85.88 87 VAL A C 1
ATOM 687 O O . VAL A 1 87 ? 15.798 -9.506 -21.190 1.00 85.88 87 VAL A O 1
ATOM 690 N N . PHE A 1 88 ? 15.068 -11.364 -20.184 1.00 86.75 88 PHE A N 1
ATOM 691 C CA . PHE A 1 88 ? 14.581 -10.660 -18.992 1.00 86.75 88 PHE A CA 1
ATOM 692 C C . PHE A 1 88 ? 15.640 -10.449 -17.921 1.00 86.75 88 PHE A C 1
ATOM 694 O O . PHE A 1 88 ? 15.623 -9.414 -17.259 1.00 86.75 88 PHE A O 1
ATOM 701 N N . TYR A 1 89 ? 16.523 -11.431 -17.722 1.00 86.69 89 TYR A N 1
ATOM 702 C CA . TYR A 1 89 ? 17.493 -11.418 -16.633 1.00 86.69 89 TYR A CA 1
ATOM 703 C C . TYR A 1 89 ? 18.375 -10.161 -16.640 1.00 86.69 89 TYR A C 1
ATOM 705 O O . TYR A 1 89 ? 18.310 -9.439 -15.653 1.00 86.69 89 TYR A O 1
ATOM 713 N N . PRO A 1 90 ? 19.116 -9.809 -17.714 1.00 84.75 90 PRO A N 1
ATOM 714 C CA . PRO A 1 90 ? 19.991 -8.628 -17.689 1.00 84.75 90 PRO A CA 1
ATOM 715 C C . PRO A 1 90 ? 19.203 -7.329 -17.485 1.00 84.75 90 PRO A C 1
ATOM 717 O O . PRO A 1 90 ? 19.583 -6.474 -16.694 1.00 84.75 90 PRO A O 1
ATOM 720 N N . VAL A 1 91 ? 18.038 -7.218 -18.125 1.00 89.00 91 VAL A N 1
ATOM 721 C CA . VAL A 1 91 ? 17.204 -6.015 -18.067 1.00 89.00 91 VAL A CA 1
ATOM 722 C C . VAL A 1 91 ? 16.673 -5.777 -16.650 1.00 89.00 91 VAL A C 1
ATOM 724 O O . VAL A 1 91 ? 16.519 -4.637 -16.223 1.00 89.00 91 VAL A O 1
ATOM 727 N N . TYR A 1 92 ? 16.429 -6.844 -15.880 1.00 89.31 92 TYR A N 1
ATOM 728 C CA . TYR A 1 92 ? 16.051 -6.743 -14.467 1.00 89.31 92 TYR A CA 1
ATOM 729 C C . TYR A 1 92 ? 17.139 -6.083 -13.617 1.00 89.31 92 TYR A C 1
ATOM 731 O O . TYR A 1 92 ? 16.818 -5.244 -12.776 1.00 89.31 92 TYR A O 1
ATOM 739 N N . TYR A 1 93 ? 18.413 -6.384 -13.868 1.00 88.38 93 TYR A N 1
ATOM 740 C CA . TYR A 1 93 ? 19.531 -5.764 -13.151 1.00 88.38 93 TYR A CA 1
ATOM 741 C C . TYR A 1 93 ? 19.701 -4.275 -13.484 1.00 88.38 93 TYR A C 1
ATOM 743 O O . TYR A 1 93 ? 20.075 -3.491 -12.609 1.00 88.38 93 TYR A O 1
ATOM 751 N N . PHE A 1 94 ? 19.279 -3.836 -14.674 1.00 88.50 94 PHE A N 1
ATOM 752 C CA . PHE A 1 94 ? 19.314 -2.416 -15.053 1.00 88.50 94 PHE A CA 1
ATOM 753 C C . PHE A 1 94 ? 18.410 -1.537 -14.182 1.00 88.50 94 PHE A C 1
ATOM 755 O O . PHE A 1 94 ? 18.719 -0.362 -13.961 1.00 88.50 94 PHE A O 1
ATOM 762 N N . LEU A 1 95 ? 17.321 -2.097 -13.637 1.00 87.12 95 LEU A N 1
ATOM 763 C CA . LEU A 1 95 ? 16.457 -1.399 -12.678 1.00 87.12 95 LEU A CA 1
ATOM 764 C C . LEU A 1 95 ? 17.204 -1.065 -11.375 1.00 87.12 95 LEU A C 1
ATOM 766 O O . LEU A 1 95 ? 16.913 -0.061 -10.729 1.00 87.12 95 LEU A O 1
ATOM 770 N N . TYR A 1 96 ? 18.181 -1.896 -11.004 1.00 86.38 96 TYR A N 1
ATOM 771 C CA . TYR A 1 96 ? 19.021 -1.722 -9.817 1.00 86.38 96 TYR A CA 1
ATOM 772 C C . TYR A 1 96 ? 20.332 -0.982 -10.108 1.00 86.38 96 TYR A C 1
ATOM 774 O O . TYR A 1 96 ? 21.106 -0.736 -9.185 1.00 86.38 96 TYR A O 1
ATOM 782 N N . GLY A 1 97 ? 20.557 -0.584 -11.363 1.00 86.44 97 GLY A N 1
ATOM 783 C CA . GLY A 1 97 ? 21.740 0.163 -11.783 1.00 86.44 97 GLY A CA 1
ATOM 784 C C . GLY A 1 97 ? 22.960 -0.697 -12.111 1.00 86.44 97 GLY A C 1
ATOM 785 O O . GLY A 1 97 ? 24.048 -0.145 -12.209 1.00 86.44 97 GLY A O 1
ATOM 786 N N . ASP A 1 98 ? 22.792 -2.006 -12.295 1.00 88.25 98 ASP A N 1
ATOM 787 C CA . ASP A 1 98 ? 23.868 -2.917 -12.693 1.00 88.25 98 ASP A CA 1
ATOM 788 C C . ASP A 1 98 ? 23.752 -3.233 -14.191 1.00 88.25 98 ASP A C 1
ATOM 790 O O . ASP A 1 98 ? 22.931 -4.053 -14.598 1.00 88.25 98 ASP A O 1
ATOM 794 N N . PHE A 1 99 ? 24.507 -2.499 -15.014 1.00 86.62 99 PHE A N 1
ATOM 795 C CA . PHE A 1 99 ? 24.505 -2.600 -16.481 1.00 86.62 99 PHE A CA 1
ATOM 796 C C . PHE A 1 99 ? 25.914 -2.721 -17.085 1.00 86.62 99 PHE A C 1
ATOM 798 O O . PHE A 1 99 ? 26.067 -2.626 -18.304 1.00 86.62 99 PHE A O 1
ATOM 805 N N . ASP A 1 100 ? 26.934 -2.950 -16.255 1.00 84.50 100 ASP A N 1
ATOM 806 C CA . ASP A 1 100 ? 28.339 -2.996 -16.681 1.00 84.50 100 ASP A CA 1
ATOM 807 C C . ASP A 1 100 ? 28.599 -4.150 -17.661 1.00 84.50 100 ASP A C 1
ATOM 809 O O . ASP A 1 100 ? 29.269 -3.971 -18.677 1.00 84.50 100 ASP A O 1
ATOM 813 N N . GLU A 1 101 ? 28.000 -5.317 -17.402 1.00 80.94 101 GLU A N 1
ATOM 814 C CA . GLU A 1 101 ? 28.105 -6.489 -18.281 1.00 80.94 101 GLU A CA 1
ATOM 815 C C . GLU A 1 101 ? 27.493 -6.219 -19.664 1.00 80.94 101 GLU A C 1
ATOM 817 O O . GLU A 1 101 ? 28.045 -6.618 -20.690 1.00 80.94 101 GLU A O 1
ATOM 822 N N . GLU A 1 102 ? 26.361 -5.511 -19.722 1.00 82.06 102 GLU A N 1
ATOM 823 C CA . GLU A 1 102 ? 25.754 -5.131 -20.999 1.00 82.06 102 GLU A CA 1
ATOM 824 C C . GLU A 1 102 ? 26.649 -4.132 -21.729 1.00 82.06 102 GLU A C 1
ATOM 826 O O . GLU A 1 102 ? 26.915 -4.325 -22.909 1.00 82.06 102 GLU A O 1
ATOM 831 N N . LEU A 1 103 ? 27.180 -3.119 -21.039 1.00 83.62 103 LEU A N 1
ATOM 832 C CA . LEU A 1 103 ? 28.069 -2.123 -21.639 1.00 83.62 103 LEU A CA 1
ATOM 833 C C . LEU A 1 103 ? 29.309 -2.771 -22.281 1.00 83.62 103 LEU A C 1
ATOM 835 O O . LEU A 1 103 ? 29.634 -2.476 -23.430 1.00 83.62 103 LEU A O 1
ATOM 839 N N . GLU A 1 104 ? 29.941 -3.728 -21.594 1.00 80.81 104 GLU A N 1
ATOM 840 C CA . GLU A 1 104 ? 31.082 -4.476 -22.137 1.00 80.81 104 GLU A CA 1
ATOM 841 C C . GLU A 1 104 ? 30.697 -5.292 -23.384 1.00 80.81 104 GLU A C 1
ATOM 843 O O . GLU A 1 104 ? 31.458 -5.370 -24.353 1.00 80.81 104 GLU A O 1
ATOM 848 N N . ASN A 1 105 ? 29.493 -5.871 -23.401 1.00 76.38 105 ASN A N 1
ATOM 849 C CA . ASN A 1 105 ? 28.971 -6.576 -24.571 1.00 76.38 105 ASN A CA 1
ATOM 850 C C . ASN A 1 105 ? 28.687 -5.622 -25.748 1.00 76.38 105 ASN A C 1
ATOM 852 O O . ASN A 1 105 ? 28.896 -6.001 -26.902 1.00 76.38 105 ASN A O 1
ATOM 856 N N . LEU A 1 106 ? 28.256 -4.384 -25.475 1.00 77.75 106 LEU A N 1
ATOM 857 C CA . LEU A 1 106 ? 28.004 -3.349 -26.487 1.00 77.75 106 LEU A CA 1
ATOM 858 C C . LEU A 1 106 ? 29.297 -2.746 -27.072 1.00 77.75 106 LEU A C 1
ATOM 860 O O . LEU A 1 106 ? 29.314 -2.300 -28.224 1.00 77.75 106 LEU A O 1
ATOM 864 N N . ASP A 1 107 ? 30.394 -2.741 -26.321 1.00 75.62 107 ASP A N 1
ATOM 865 C CA . ASP A 1 107 ? 31.695 -2.253 -26.800 1.00 75.62 107 ASP A CA 1
ATOM 866 C C . ASP A 1 107 ? 32.432 -3.272 -27.684 1.00 75.62 107 ASP A C 1
ATOM 868 O O . ASP A 1 107 ? 33.319 -2.914 -28.460 1.00 75.62 107 ASP A O 1
ATOM 872 N N . ARG A 1 108 ? 32.035 -4.549 -27.633 1.00 70.88 108 ARG A N 1
ATOM 873 C CA . ARG A 1 108 ? 32.637 -5.637 -28.424 1.00 70.88 108 ARG A CA 1
ATOM 874 C C . ARG A 1 108 ? 32.090 -5.756 -29.854 1.00 70.88 108 ARG A C 1
ATOM 876 O O . ARG A 1 108 ? 32.537 -6.632 -30.598 1.00 70.88 108 ARG A O 1
ATOM 883 N N . PHE A 1 109 ? 31.149 -4.903 -30.271 1.00 68.94 109 PHE A N 1
ATOM 884 C CA . PHE A 1 109 ? 30.631 -4.925 -31.643 1.00 68.94 109 PHE A CA 1
ATOM 885 C C . PHE A 1 109 ? 31.714 -4.519 -32.663 1.00 68.94 109 PHE A C 1
ATOM 887 O O . PHE A 1 109 ? 32.324 -3.460 -32.518 1.00 68.94 109 PHE A O 1
ATOM 894 N N . PRO A 1 110 ? 31.910 -5.290 -33.751 1.00 65.69 110 PRO A N 1
ATOM 895 C CA . PRO A 1 110 ? 32.899 -4.956 -34.783 1.00 65.69 110 PRO A CA 1
ATOM 896 C C . PRO A 1 110 ? 32.524 -3.693 -35.574 1.00 65.69 110 PRO A C 1
ATOM 898 O O . PRO A 1 110 ? 33.395 -2.983 -36.072 1.00 65.69 110 PRO A O 1
ATOM 901 N N . ASP A 1 111 ? 31.227 -3.395 -35.666 1.00 75.00 111 ASP A N 1
ATOM 902 C CA . ASP A 1 111 ? 30.685 -2.254 -36.394 1.00 75.00 111 ASP A CA 1
ATOM 903 C C . ASP A 1 111 ? 30.298 -1.120 -35.435 1.00 75.00 111 ASP A C 1
ATOM 905 O O . ASP A 1 111 ? 29.309 -1.202 -34.698 1.00 75.00 111 ASP A O 1
ATOM 909 N N . ALA A 1 112 ? 31.003 0.010 -35.536 1.00 77.00 112 ALA A N 1
ATOM 910 C CA . ALA A 1 112 ? 30.759 1.192 -34.702 1.00 77.00 112 ALA A CA 1
ATOM 911 C C . ALA A 1 112 ? 29.312 1.723 -34.789 1.00 77.00 112 ALA A C 1
ATOM 913 O O . ALA A 1 112 ? 28.782 2.260 -33.821 1.00 77.00 112 ALA A O 1
ATOM 914 N N . ARG A 1 113 ? 28.636 1.555 -35.934 1.00 82.50 113 ARG A N 1
ATOM 915 C CA . ARG A 1 113 ? 27.242 1.998 -36.125 1.00 82.50 113 ARG A CA 1
ATOM 916 C C . ARG A 1 113 ? 26.252 1.228 -35.251 1.00 82.50 113 ARG A C 1
ATOM 918 O O . ARG A 1 113 ? 25.371 1.845 -34.655 1.00 82.50 113 ARG A O 1
ATOM 925 N N . TRP A 1 114 ? 26.396 -0.094 -35.180 1.00 79.50 114 TRP A N 1
ATOM 926 C CA . TRP A 1 114 ? 25.528 -0.953 -34.373 1.00 79.50 114 TRP A CA 1
ATOM 927 C C . TRP A 1 114 ? 25.840 -0.815 -32.882 1.00 79.50 114 TRP A C 1
ATOM 929 O O . TRP A 1 114 ? 24.910 -0.801 -32.075 1.00 79.50 114 TRP A O 1
ATOM 939 N N . SER A 1 115 ? 27.112 -0.590 -32.530 1.00 82.00 115 SER A N 1
ATOM 940 C CA . SER A 1 115 ? 27.504 -0.234 -31.162 1.00 82.00 115 SER A CA 1
ATOM 941 C C . SER A 1 115 ? 26.831 1.064 -30.702 1.00 82.00 115 SER A C 1
ATOM 943 O O . SER A 1 115 ? 26.139 1.070 -29.686 1.00 82.00 115 SER A O 1
ATOM 945 N N . ILE A 1 116 ? 26.928 2.150 -31.480 1.00 86.69 116 ILE A N 1
ATOM 946 C CA . ILE A 1 116 ? 26.302 3.441 -31.137 1.00 86.69 116 ILE A CA 1
ATOM 947 C C . ILE A 1 116 ? 24.776 3.306 -31.032 1.00 86.69 116 ILE A C 1
ATOM 949 O O . ILE A 1 116 ? 24.177 3.824 -30.091 1.00 86.69 116 ILE A O 1
ATOM 953 N N . ALA A 1 117 ? 24.135 2.598 -31.968 1.00 87.56 117 ALA A N 1
ATOM 954 C CA . ALA A 1 117 ? 22.689 2.382 -31.934 1.00 87.56 117 ALA A CA 1
ATOM 955 C C . ALA A 1 117 ? 22.241 1.641 -30.662 1.00 87.56 117 ALA A C 1
ATOM 957 O O . ALA A 1 117 ? 21.237 2.016 -30.058 1.00 87.56 117 ALA A O 1
ATOM 958 N N . SER A 1 118 ? 23.003 0.635 -30.230 1.00 86.69 118 SER A N 1
ATOM 959 C CA . SER A 1 118 ? 22.692 -0.150 -29.033 1.00 86.69 118 SER A CA 1
ATOM 960 C C . SER A 1 118 ? 22.922 0.645 -27.743 1.00 86.69 118 SER A C 1
ATOM 962 O O . SER A 1 118 ? 22.086 0.602 -26.844 1.00 86.69 118 SER A O 1
ATOM 964 N N . HIS A 1 119 ? 23.977 1.465 -27.681 1.00 89.31 119 HIS A N 1
ATOM 965 C CA . HIS A 1 119 ? 24.200 2.406 -26.576 1.00 89.31 119 HIS A CA 1
ATOM 966 C C . HIS A 1 119 ? 23.069 3.435 -26.448 1.00 89.31 119 HIS A C 1
ATOM 968 O O . HIS A 1 119 ? 22.608 3.723 -25.344 1.00 89.31 119 HIS A O 1
ATOM 974 N N . ILE A 1 120 ? 22.581 3.970 -27.573 1.00 92.06 120 ILE A N 1
ATOM 975 C CA . ILE A 1 120 ? 21.428 4.882 -27.585 1.00 92.06 120 ILE A CA 1
ATOM 976 C C . ILE A 1 120 ? 20.166 4.154 -27.108 1.00 92.06 120 ILE A C 1
ATOM 978 O O . ILE A 1 120 ? 19.415 4.706 -26.305 1.00 92.06 120 ILE A O 1
ATOM 982 N N . LEU A 1 121 ? 19.934 2.923 -27.574 1.00 91.44 121 LEU A N 1
ATOM 983 C CA . LEU A 1 121 ? 18.795 2.107 -27.153 1.00 91.44 121 LEU A CA 1
ATOM 984 C C . LEU A 1 121 ? 18.818 1.852 -25.637 1.00 91.44 121 LEU A C 1
ATOM 986 O O . LEU A 1 121 ? 17.795 2.043 -24.978 1.00 91.44 121 LEU A O 1
ATOM 990 N N . LEU A 1 122 ? 19.982 1.491 -25.084 1.00 91.44 122 LEU A N 1
ATOM 991 C CA . LEU A 1 122 ? 20.195 1.312 -23.646 1.00 91.44 122 LEU A CA 1
ATOM 992 C C . LEU A 1 122 ? 19.941 2.618 -22.880 1.00 91.44 122 LEU A C 1
ATOM 994 O O . LEU A 1 122 ? 19.187 2.624 -21.909 1.00 91.44 122 LEU A O 1
ATOM 998 N N . ALA A 1 123 ? 20.491 3.743 -23.343 1.00 92.88 123 ALA A N 1
ATOM 999 C CA . ALA A 1 123 ? 20.291 5.044 -22.706 1.00 92.88 123 ALA A CA 1
ATOM 1000 C C . ALA A 1 123 ? 18.808 5.455 -22.669 1.00 92.88 123 ALA A C 1
ATOM 1002 O O . ALA A 1 123 ? 18.297 5.858 -21.623 1.00 92.88 123 ALA A O 1
ATOM 1003 N N . VAL A 1 124 ? 18.088 5.311 -23.788 1.00 94.25 124 VAL A N 1
ATOM 1004 C CA . VAL A 1 124 ? 16.643 5.587 -23.857 1.00 94.25 124 VAL A CA 1
ATOM 1005 C C . VAL A 1 124 ? 15.870 4.661 -22.920 1.00 94.25 124 VAL A C 1
ATOM 1007 O O . VAL A 1 124 ? 14.965 5.116 -22.218 1.00 94.25 124 VAL A O 1
ATOM 1010 N N . HIS A 1 125 ? 16.235 3.381 -22.865 1.00 93.00 125 HIS A N 1
ATOM 1011 C CA . HIS A 1 125 ? 15.598 2.412 -21.985 1.00 93.00 125 HIS A CA 1
ATOM 1012 C C . HIS A 1 125 ? 15.774 2.757 -20.499 1.00 93.00 125 HIS A C 1
ATOM 1014 O O . HIS A 1 125 ? 14.792 2.764 -19.756 1.00 93.00 125 HIS A O 1
ATOM 1020 N N . LEU A 1 126 ? 16.985 3.131 -20.078 1.00 92.75 126 LEU A N 1
ATOM 1021 C CA . LEU A 1 126 ? 17.268 3.563 -18.707 1.00 92.75 126 LEU A CA 1
ATOM 1022 C C . LEU A 1 126 ? 16.495 4.833 -18.333 1.00 92.75 126 LEU A C 1
ATOM 1024 O O . LEU A 1 126 ? 15.966 4.925 -17.226 1.00 92.75 126 LEU A O 1
ATOM 1028 N N . ILE A 1 127 ? 16.370 5.798 -19.251 1.00 94.12 127 ILE A N 1
ATOM 1029 C CA . ILE A 1 127 ? 15.550 6.998 -19.026 1.00 94.12 127 ILE A CA 1
ATOM 1030 C C . ILE A 1 127 ? 14.077 6.608 -18.835 1.00 94.12 127 ILE A C 1
ATOM 1032 O O . ILE A 1 127 ? 13.433 7.057 -17.885 1.00 94.12 127 ILE A O 1
ATOM 1036 N N . LEU A 1 128 ? 13.539 5.754 -19.709 1.00 94.12 128 LEU A N 1
ATOM 1037 C CA . LEU A 1 128 ? 12.144 5.321 -19.636 1.00 94.12 128 LEU A CA 1
ATOM 1038 C C . LEU A 1 128 ? 11.844 4.527 -18.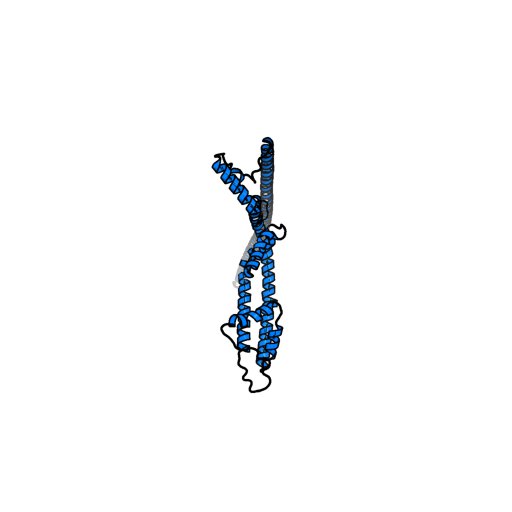360 1.00 94.12 128 LEU A C 1
ATOM 1040 O O . LEU A 1 128 ? 10.818 4.770 -17.728 1.00 94.12 128 LEU A O 1
ATOM 1044 N N . LEU A 1 129 ? 12.713 3.602 -17.956 1.00 91.94 129 LEU A N 1
ATOM 1045 C CA . LEU A 1 129 ? 12.500 2.811 -16.745 1.00 91.94 129 LEU A CA 1
ATOM 1046 C C . LEU A 1 129 ? 12.825 3.597 -15.477 1.00 91.94 129 LEU A C 1
ATOM 1048 O O . LEU A 1 129 ? 11.936 3.831 -14.663 1.00 91.94 129 LEU A O 1
ATOM 1052 N N . ASN A 1 130 ? 14.073 4.028 -15.304 1.00 90.12 130 ASN A N 1
ATOM 1053 C CA . ASN A 1 130 ? 14.559 4.524 -14.017 1.00 90.12 130 ASN A CA 1
ATOM 1054 C C . ASN A 1 130 ? 14.113 5.961 -13.738 1.00 90.12 130 ASN A C 1
ATOM 1056 O O . ASN A 1 130 ? 13.762 6.285 -12.605 1.00 90.12 130 ASN A O 1
ATOM 1060 N N . ILE A 1 131 ? 14.084 6.824 -14.758 1.00 92.25 131 ILE A N 1
ATOM 1061 C CA . ILE A 1 131 ? 13.729 8.239 -14.573 1.00 92.25 131 ILE A CA 1
ATOM 1062 C C . ILE A 1 131 ? 12.222 8.460 -14.721 1.00 92.25 131 ILE A C 1
ATOM 1064 O O . ILE A 1 131 ? 11.651 9.248 -13.969 1.00 92.25 131 ILE A O 1
ATOM 1068 N N . LEU A 1 132 ? 11.561 7.791 -15.667 1.00 93.31 132 LEU A N 1
ATOM 1069 C CA . LEU A 1 132 ? 10.135 8.003 -15.918 1.00 93.31 132 LEU A CA 1
ATOM 1070 C C . LEU A 1 132 ? 9.253 7.017 -15.137 1.00 93.31 132 LEU A C 1
ATOM 1072 O O . LEU A 1 132 ? 8.478 7.439 -14.278 1.00 93.31 132 LEU A O 1
ATOM 1076 N N . LEU A 1 133 ? 9.344 5.715 -15.424 1.00 93.00 133 LEU A N 1
ATOM 1077 C CA . LEU A 1 133 ? 8.399 4.720 -14.905 1.00 93.00 133 LEU A CA 1
ATOM 1078 C C . LEU A 1 133 ? 8.578 4.455 -13.407 1.00 93.00 133 LEU A C 1
ATOM 1080 O O . LEU A 1 133 ? 7.586 4.437 -12.688 1.00 93.00 133 LEU A O 1
ATOM 1084 N N . THR A 1 134 ? 9.800 4.317 -12.896 1.00 90.69 134 THR A N 1
ATOM 1085 C CA . THR A 1 134 ? 10.043 4.094 -11.460 1.00 90.69 134 THR A CA 1
ATOM 1086 C C . THR A 1 134 ? 9.634 5.306 -10.622 1.00 90.69 134 THR A C 1
ATOM 1088 O O . THR A 1 134 ? 8.984 5.152 -9.590 1.00 90.69 134 THR A O 1
ATOM 1091 N N . ASN A 1 135 ? 9.908 6.528 -11.084 1.00 91.62 135 ASN A N 1
ATOM 1092 C CA . ASN A 1 135 ? 9.467 7.736 -10.380 1.00 91.62 135 ASN A CA 1
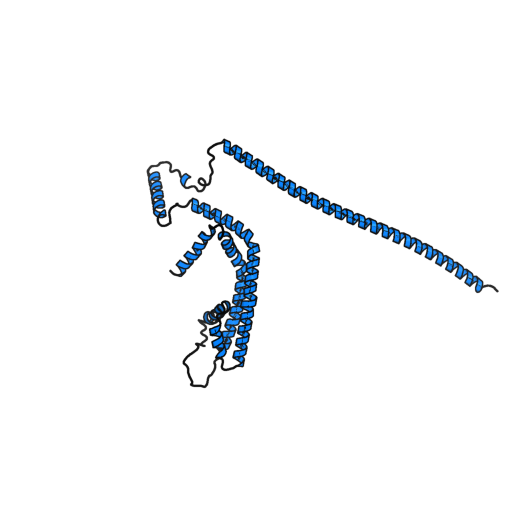ATOM 1093 C C . ASN A 1 135 ? 7.942 7.894 -10.400 1.00 91.62 135 ASN A C 1
ATOM 1095 O O . ASN A 1 135 ? 7.344 8.279 -9.394 1.00 91.62 135 ASN A O 1
ATOM 1099 N N . LEU A 1 136 ? 7.294 7.547 -11.516 1.00 91.25 136 LEU A N 1
ATOM 1100 C CA . LEU A 1 136 ? 5.837 7.526 -11.596 1.00 91.25 136 LEU A CA 1
ATOM 1101 C C . LEU A 1 136 ? 5.234 6.422 -10.711 1.00 91.25 136 LEU A C 1
ATOM 1103 O O . LEU A 1 136 ? 4.216 6.663 -10.064 1.00 91.25 136 LEU A O 1
ATOM 1107 N N . LEU A 1 137 ? 5.873 5.249 -10.629 1.00 90.94 137 LEU A N 1
ATOM 1108 C CA . LEU A 1 137 ? 5.487 4.159 -9.730 1.00 90.94 137 LEU A CA 1
ATOM 1109 C C . LEU A 1 137 ? 5.494 4.638 -8.280 1.00 90.94 137 LEU A C 1
ATOM 1111 O O . LEU A 1 137 ? 4.505 4.456 -7.573 1.00 90.94 137 LEU A O 1
ATOM 1115 N N . ILE A 1 138 ? 6.580 5.293 -7.860 1.00 91.75 138 ILE A N 1
ATOM 1116 C CA . ILE A 1 138 ? 6.714 5.868 -6.518 1.00 91.75 138 ILE A CA 1
ATOM 1117 C C . ILE A 1 138 ? 5.628 6.928 -6.286 1.00 91.75 138 ILE A C 1
ATOM 1119 O O . ILE A 1 138 ? 4.958 6.900 -5.257 1.00 91.75 138 ILE A O 1
ATOM 1123 N N . ALA A 1 139 ? 5.393 7.827 -7.246 1.00 92.69 139 ALA A N 1
ATOM 1124 C CA . ALA A 1 139 ? 4.382 8.878 -7.118 1.00 92.69 139 ALA A CA 1
ATOM 1125 C C . ALA A 1 139 ? 2.954 8.320 -6.978 1.00 92.69 139 ALA A C 1
ATOM 1127 O O . ALA A 1 139 ? 2.189 8.756 -6.113 1.00 92.69 139 ALA A O 1
ATOM 1128 N N . ILE A 1 140 ? 2.588 7.333 -7.801 1.00 90.69 140 ILE A N 1
ATOM 1129 C CA . ILE A 1 140 ? 1.292 6.653 -7.713 1.00 90.69 140 ILE A CA 1
ATOM 1130 C C . ILE A 1 140 ? 1.192 5.889 -6.396 1.00 90.69 140 ILE A C 1
ATOM 1132 O O . ILE A 1 140 ? 0.149 5.958 -5.749 1.00 90.69 140 ILE A O 1
ATOM 1136 N N . PHE A 1 141 ? 2.259 5.202 -5.979 1.00 89.75 141 PHE A N 1
ATOM 1137 C CA . PHE A 1 141 ? 2.287 4.471 -4.718 1.00 89.75 141 PHE A CA 1
ATOM 1138 C C . PHE A 1 141 ? 2.018 5.399 -3.535 1.00 89.75 141 PHE A C 1
ATOM 1140 O O . PHE A 1 141 ? 1.114 5.120 -2.757 1.00 89.75 141 PHE A O 1
ATOM 1147 N N . THR A 1 142 ? 2.700 6.543 -3.448 1.00 92.06 142 THR A N 1
ATOM 1148 C CA . THR A 1 142 ? 2.466 7.537 -2.389 1.00 92.06 142 THR A CA 1
ATOM 1149 C C . THR A 1 142 ? 1.035 8.075 -2.419 1.00 92.06 142 THR A C 1
ATOM 1151 O O . THR A 1 142 ? 0.362 8.111 -1.391 1.00 92.06 142 THR A O 1
ATOM 1154 N N . LYS A 1 143 ? 0.509 8.414 -3.602 1.00 91.38 143 LYS A N 1
ATOM 1155 C CA . LYS A 1 143 ? -0.869 8.909 -3.735 1.00 91.38 143 LYS A CA 1
ATOM 1156 C C . LYS A 1 143 ? -1.910 7.861 -3.331 1.00 91.38 143 LYS A C 1
ATOM 1158 O O . LYS A 1 143 ? -2.874 8.176 -2.636 1.00 91.38 143 LYS A O 1
ATOM 1163 N N . ARG A 1 144 ? -1.755 6.611 -3.779 1.00 91.25 144 ARG A N 1
ATOM 1164 C CA . ARG A 1 144 ? -2.643 5.505 -3.384 1.00 91.25 144 ARG A CA 1
ATOM 1165 C C . ARG A 1 144 ? -2.478 5.176 -1.907 1.00 91.25 144 ARG A C 1
ATOM 1167 O O . ARG A 1 144 ? -3.472 4.834 -1.271 1.00 91.25 144 ARG A O 1
ATOM 1174 N N . PHE A 1 145 ? -1.269 5.346 -1.367 1.00 91.62 145 PHE A N 1
ATOM 1175 C CA . PHE A 1 145 ? -1.001 5.201 0.052 1.00 91.62 145 PHE A CA 1
ATOM 1176 C C . PHE A 1 145 ? -1.884 6.119 0.878 1.00 91.62 145 PHE A C 1
ATOM 1178 O O . PHE A 1 145 ? -2.676 5.633 1.678 1.00 91.62 145 PHE A O 1
ATOM 1185 N N . GLU A 1 146 ? -1.842 7.416 0.602 1.00 90.94 146 GLU A N 1
ATOM 1186 C CA . GLU A 1 146 ? -2.656 8.402 1.311 1.00 90.94 146 GLU A CA 1
ATOM 1187 C C . GLU A 1 146 ? -4.162 8.143 1.172 1.00 90.94 146 GLU A C 1
ATOM 1189 O O . GLU A 1 146 ? -4.898 8.252 2.150 1.00 90.94 146 GLU A O 1
ATOM 1194 N N . GLN A 1 147 ? -4.623 7.746 -0.018 1.00 90.31 147 GLN A N 1
ATOM 1195 C CA . GLN A 1 147 ? -6.045 7.499 -0.274 1.00 90.31 147 GLN A CA 1
ATOM 1196 C C . GLN A 1 147 ? -6.591 6.277 0.470 1.00 90.31 147 GLN A C 1
ATOM 1198 O O . GLN A 1 147 ? -7.714 6.314 0.960 1.00 90.31 147 GLN A O 1
ATOM 1203 N N . VAL A 1 148 ? -5.824 5.187 0.525 1.00 91.50 148 VAL A N 1
ATOM 1204 C CA . VAL A 1 148 ? -6.292 3.905 1.075 1.00 91.50 148 VAL A CA 1
ATOM 1205 C C . VAL A 1 148 ? -5.916 3.746 2.551 1.00 91.50 148 VAL A C 1
ATOM 1207 O O . VAL A 1 148 ? -6.482 2.895 3.230 1.00 91.50 148 VAL A O 1
ATOM 1210 N N . TYR A 1 149 ? -5.005 4.562 3.090 1.00 90.44 149 TYR A N 1
ATOM 1211 C CA . TYR A 1 149 ? -4.517 4.418 4.464 1.00 90.44 149 TYR A CA 1
ATOM 1212 C C . TYR A 1 149 ? -5.638 4.455 5.517 1.00 90.44 149 TYR A C 1
ATOM 1214 O O . TYR A 1 149 ? -5.662 3.612 6.415 1.00 90.44 149 TYR A O 1
ATOM 1222 N N . THR A 1 150 ? -6.605 5.370 5.399 1.00 88.94 150 THR A N 1
ATOM 1223 C CA . THR A 1 150 ? -7.738 5.458 6.340 1.00 88.94 150 THR A CA 1
ATOM 1224 C C . THR A 1 150 ? -8.641 4.224 6.268 1.00 88.94 150 THR A C 1
ATOM 1226 O O . THR A 1 150 ? -9.023 3.667 7.298 1.00 88.94 150 THR A O 1
ATOM 1229 N N . ASP A 1 151 ? -8.926 3.731 5.064 1.00 88.94 151 ASP A N 1
ATOM 1230 C CA . ASP A 1 151 ? -9.717 2.510 4.882 1.00 88.94 151 ASP A CA 1
ATOM 1231 C C . ASP A 1 151 ? -8.966 1.277 5.401 1.00 88.94 151 ASP A C 1
ATOM 1233 O O . ASP A 1 151 ? -9.537 0.413 6.073 1.00 88.94 151 ASP A O 1
ATOM 1237 N N . ALA A 1 152 ? -7.654 1.227 5.172 1.00 90.75 152 ALA A N 1
ATOM 1238 C CA . ALA A 1 152 ? -6.778 0.180 5.674 1.00 90.75 152 ALA A CA 1
ATOM 1239 C C . ALA A 1 152 ? -6.745 0.136 7.207 1.00 90.75 152 ALA A C 1
ATOM 1241 O O . ALA A 1 152 ? -6.685 -0.954 7.775 1.00 90.75 152 ALA A O 1
ATOM 1242 N N . GLN A 1 153 ? -6.834 1.282 7.894 1.00 91.50 153 GLN A N 1
ATOM 1243 C CA . GLN A 1 153 ? -6.946 1.324 9.356 1.00 91.50 153 GLN A CA 1
ATOM 1244 C C . GLN A 1 153 ? -8.232 0.651 9.845 1.00 91.50 153 GLN A C 1
ATOM 1246 O O . GLN A 1 153 ? -8.183 -0.172 10.759 1.00 91.50 153 GLN A O 1
ATOM 1251 N N . ASN A 1 154 ? -9.372 0.923 9.208 1.00 91.31 154 ASN A N 1
ATOM 1252 C CA . ASN A 1 154 ? -10.650 0.296 9.564 1.00 91.31 154 ASN A CA 1
ATOM 1253 C C . ASN A 1 154 ? -10.620 -1.227 9.350 1.00 91.31 154 ASN A C 1
ATOM 1255 O O . ASN A 1 154 ? -11.065 -2.009 10.203 1.00 91.31 154 ASN A O 1
ATOM 1259 N N . VAL A 1 155 ? -10.036 -1.663 8.231 1.00 91.50 155 VAL A N 1
ATOM 1260 C CA . VAL A 1 155 ? -9.820 -3.086 7.941 1.00 91.50 155 VAL A CA 1
ATOM 1261 C C . VAL A 1 155 ? -8.877 -3.709 8.972 1.00 91.50 155 VAL A C 1
ATOM 1263 O O . VAL A 1 155 ? -9.173 -4.781 9.504 1.00 91.50 155 VAL A O 1
ATOM 1266 N N . TRP A 1 156 ? -7.785 -3.029 9.320 1.00 93.62 156 TRP A N 1
ATOM 1267 C CA . TRP A 1 156 ? -6.842 -3.478 10.338 1.00 93.62 156 TRP A CA 1
ATOM 1268 C C . TRP A 1 156 ? -7.503 -3.641 11.709 1.00 93.62 156 TRP A C 1
ATOM 1270 O O . TRP A 1 156 ? -7.319 -4.678 12.343 1.00 93.62 156 TRP A O 1
ATOM 1280 N N . HIS A 1 157 ? -8.320 -2.684 12.156 1.00 91.00 157 HIS A N 1
ATOM 1281 C CA . HIS A 1 157 ? -9.061 -2.800 13.416 1.00 91.00 157 HIS A CA 1
ATOM 1282 C C . HIS A 1 157 ? -9.957 -4.045 13.437 1.00 91.00 157 HIS A C 1
ATOM 1284 O O . HIS A 1 157 ? -9.965 -4.789 14.423 1.00 91.00 157 HIS A O 1
ATOM 1290 N N . SER A 1 158 ? -10.645 -4.313 12.326 1.00 90.06 158 SER A N 1
ATOM 1291 C CA . SER A 1 158 ? -11.505 -5.489 12.170 1.00 90.06 158 SER A CA 1
ATOM 1292 C C . SER A 1 158 ? -10.701 -6.794 12.214 1.00 90.06 158 SER A C 1
ATOM 1294 O O . SER A 1 158 ? -11.045 -7.722 12.949 1.00 90.06 158 SER A O 1
ATOM 1296 N N . GLN A 1 159 ? -9.587 -6.860 11.481 1.00 89.12 159 GLN A N 1
ATOM 1297 C CA . GLN A 1 159 ? -8.701 -8.028 11.465 1.00 89.12 159 GLN A CA 1
ATOM 1298 C C . GLN A 1 159 ? -8.049 -8.269 12.826 1.00 89.12 159 GLN A C 1
ATOM 1300 O O . GLN A 1 159 ? -8.033 -9.395 13.323 1.00 89.12 159 GLN A O 1
ATOM 1305 N N . LYS A 1 160 ? -7.559 -7.205 13.466 1.00 89.44 160 LYS A N 1
ATOM 1306 C CA . LYS A 1 160 ? -6.965 -7.258 14.799 1.00 89.44 160 LYS A CA 1
ATOM 1307 C C . LYS A 1 160 ? -7.967 -7.784 15.820 1.00 89.44 160 LYS A C 1
ATOM 1309 O O . LYS A 1 160 ? -7.587 -8.616 16.641 1.00 89.44 160 LYS A O 1
ATOM 1314 N N . TYR A 1 161 ? -9.227 -7.349 15.765 1.00 88.75 161 TYR A N 1
ATOM 1315 C CA . TYR A 1 161 ? -10.285 -7.867 16.636 1.00 88.75 161 TYR A CA 1
ATOM 1316 C C . TYR A 1 161 ? -10.481 -9.379 16.468 1.00 88.75 161 TYR A C 1
ATOM 1318 O O . TYR A 1 161 ? -10.471 -10.110 17.460 1.00 88.75 161 TYR A O 1
ATOM 1326 N N . VAL A 1 162 ? -10.599 -9.860 15.225 1.00 87.12 162 VAL A N 1
ATOM 1327 C CA . VAL A 1 162 ? -10.756 -11.294 14.929 1.00 87.12 162 VAL A CA 1
ATOM 1328 C C . VAL A 1 162 ? -9.563 -12.096 15.445 1.00 87.12 162 VAL A C 1
ATOM 1330 O O . VAL A 1 162 ? -9.761 -13.080 16.158 1.00 87.12 162 VAL A O 1
ATOM 1333 N N . LEU A 1 163 ? -8.340 -11.646 15.154 1.00 86.00 163 LEU A N 1
ATOM 1334 C CA . LEU A 1 163 ? -7.117 -12.305 15.613 1.00 86.00 163 LEU A CA 1
ATOM 1335 C C . LEU A 1 163 ? -7.050 -12.334 17.140 1.00 86.00 163 LEU A C 1
ATOM 1337 O O . LEU A 1 163 ? -6.835 -13.384 17.733 1.00 86.00 163 LEU A O 1
ATOM 1341 N N . THR A 1 164 ? -7.299 -11.199 17.790 1.00 85.62 164 THR A N 1
ATOM 1342 C CA . THR A 1 164 ? -7.266 -11.076 19.253 1.00 85.62 164 THR A CA 1
ATOM 1343 C C . THR A 1 164 ? -8.267 -12.036 19.890 1.00 85.62 164 THR A C 1
ATOM 1345 O O . THR A 1 164 ? -7.913 -12.797 20.789 1.00 85.62 164 THR A O 1
ATOM 1348 N N . ARG A 1 165 ? -9.500 -12.075 19.374 1.00 82.69 165 ARG A N 1
ATOM 1349 C CA . ARG A 1 165 ? -10.536 -13.012 19.812 1.00 82.69 165 ARG A CA 1
ATOM 1350 C C . ARG A 1 165 ? -10.102 -14.471 19.658 1.00 82.69 165 ARG A C 1
ATOM 1352 O O . ARG A 1 165 ? -10.385 -15.274 20.542 1.00 82.69 165 ARG A O 1
ATOM 1359 N N . GLU A 1 166 ? -9.434 -14.816 18.562 1.00 81.50 166 GLU A N 1
ATOM 1360 C CA . GLU A 1 166 ? -8.913 -16.166 18.340 1.00 81.50 166 GLU A CA 1
ATOM 1361 C C . GLU A 1 166 ? -7.798 -16.522 19.336 1.00 81.50 166 GLU A C 1
ATOM 1363 O O . GLU A 1 166 ? -7.845 -17.591 19.947 1.00 81.50 166 GLU A O 1
ATOM 1368 N N . TYR A 1 167 ? -6.836 -15.620 19.561 1.00 79.62 167 TYR A N 1
ATOM 1369 C CA . TYR A 1 167 ? -5.734 -15.838 20.504 1.00 79.62 167 TYR A CA 1
ATOM 1370 C C . TYR A 1 167 ? -6.207 -15.984 21.952 1.00 79.62 167 TYR A C 1
ATOM 1372 O O . TYR A 1 167 ? -5.657 -16.808 22.674 1.00 79.62 167 TYR A O 1
ATOM 1380 N N . PHE A 1 168 ? -7.246 -15.255 22.369 1.00 78.56 168 PHE A N 1
ATOM 1381 C CA . PHE A 1 168 ? -7.811 -15.388 23.718 1.00 78.56 168 PHE A CA 1
ATOM 1382 C C . PHE A 1 168 ? -8.445 -16.759 23.996 1.00 78.56 168 PHE A C 1
ATOM 1384 O O . PHE A 1 168 ? -8.517 -17.169 25.152 1.00 78.56 168 PHE A O 1
ATOM 1391 N N . VAL A 1 169 ? -8.938 -17.453 22.965 1.00 71.50 169 VAL A N 1
ATOM 1392 C CA . VAL A 1 169 ? -9.578 -18.775 23.104 1.00 71.50 169 VAL A CA 1
ATOM 1393 C C . VAL A 1 169 ? -8.563 -19.912 22.987 1.00 71.50 169 VAL A C 1
ATOM 1395 O O . VAL A 1 169 ? -8.797 -21.007 23.502 1.00 71.50 169 VAL A O 1
ATOM 1398 N N . ARG A 1 170 ? -7.438 -19.679 22.307 1.00 73.56 170 ARG A N 1
ATOM 1399 C CA . ARG A 1 170 ? -6.384 -20.684 22.163 1.00 73.56 170 ARG A CA 1
ATOM 1400 C C . ARG A 1 170 ? -5.725 -20.988 23.509 1.00 73.56 170 ARG A C 1
ATOM 1402 O O . ARG A 1 170 ? -5.678 -20.157 24.412 1.00 73.56 170 ARG A O 1
ATOM 1409 N N . SER A 1 171 ? -5.203 -22.210 23.620 1.00 72.00 171 SER A N 1
ATOM 1410 C CA . SER A 1 171 ? -4.422 -22.633 24.781 1.00 72.00 171 SER A CA 1
ATOM 1411 C C . SER A 1 171 ? -3.278 -21.634 25.036 1.00 72.00 171 SER A C 1
ATOM 1413 O O . SER A 1 171 ? -2.599 -21.255 24.081 1.00 72.00 171 SER A O 1
ATOM 1415 N N . PRO A 1 172 ? -3.035 -21.214 26.292 1.00 69.19 172 PRO A N 1
ATOM 1416 C CA . PRO A 1 172 ? -2.021 -20.209 26.627 1.00 69.19 172 PRO A CA 1
ATOM 1417 C C . PRO A 1 172 ? -0.577 -20.707 26.440 1.00 69.19 172 PRO A C 1
ATOM 1419 O O . PRO A 1 172 ? 0.370 -19.947 26.632 1.00 69.19 172 PRO A O 1
ATOM 1422 N N . PHE A 1 173 ? -0.391 -21.983 26.097 1.00 72.38 173 PHE A N 1
ATOM 1423 C CA . PHE A 1 173 ? 0.918 -22.605 25.940 1.00 72.38 173 PHE A CA 1
ATOM 1424 C C . PHE A 1 173 ? 1.410 -22.556 24.493 1.00 72.38 173 PHE A C 1
ATOM 1426 O O . PHE A 1 173 ? 0.627 -22.607 23.545 1.00 72.38 173 PHE A O 1
ATOM 1433 N N . LEU A 1 174 ? 2.737 -22.501 24.328 1.00 75.75 174 LEU A N 1
ATOM 1434 C CA . LEU A 1 174 ? 3.381 -22.529 23.016 1.00 75.75 174 LEU A CA 1
ATOM 1435 C C . LEU A 1 174 ? 2.979 -23.802 22.242 1.00 75.75 174 LEU A C 1
ATOM 1437 O O . LEU A 1 174 ? 2.767 -24.840 22.872 1.00 75.75 174 LEU A O 1
ATOM 1441 N N . PRO A 1 175 ? 2.961 -23.770 20.894 1.00 73.25 175 PRO A N 1
ATOM 1442 C CA . PRO A 1 175 ? 2.543 -24.896 20.052 1.00 73.25 175 PRO A CA 1
ATOM 1443 C C . PRO A 1 175 ? 3.096 -26.290 20.426 1.00 73.25 175 PRO A C 1
ATOM 1445 O O . PRO A 1 175 ? 2.330 -27.248 20.382 1.00 73.25 175 PRO A O 1
ATOM 1448 N N . PRO A 1 176 ? 4.376 -26.470 20.825 1.00 78.25 176 PRO A N 1
ATOM 1449 C CA . PRO A 1 176 ? 4.855 -27.789 21.252 1.00 78.25 176 PRO A CA 1
ATOM 1450 C C . PRO A 1 176 ? 4.228 -28.278 22.569 1.00 78.25 176 PRO A C 1
ATOM 1452 O O . PRO A 1 176 ? 4.025 -29.474 22.747 1.00 78.25 176 PRO A O 1
ATOM 1455 N N . ILE A 1 177 ? 3.904 -27.370 23.493 1.00 78.31 177 ILE A N 1
ATOM 1456 C CA . ILE A 1 177 ? 3.356 -27.694 24.821 1.00 78.31 177 ILE A CA 1
ATOM 1457 C C . ILE A 1 177 ? 1.818 -27.719 24.780 1.00 78.31 177 ILE A C 1
ATOM 1459 O O . ILE A 1 177 ? 1.190 -28.409 25.583 1.00 78.31 177 ILE A O 1
ATOM 1463 N N . SER A 1 178 ? 1.195 -27.031 23.816 1.00 80.94 178 SER A N 1
ATOM 1464 C CA . SER A 1 178 ? -0.262 -26.991 23.668 1.00 80.94 178 SER A CA 1
ATOM 1465 C C . SER A 1 178 ? -0.860 -28.376 23.418 1.00 80.94 178 SER A C 1
ATOM 1467 O O . SER A 1 178 ? -1.925 -28.667 23.955 1.00 80.94 178 SER A O 1
ATOM 1469 N N . LEU A 1 179 ? -0.139 -29.263 22.719 1.00 79.44 179 LEU A N 1
ATOM 1470 C CA . LEU A 1 179 ? -0.562 -30.650 22.491 1.00 79.44 179 LEU A CA 1
ATOM 1471 C C . LEU A 1 179 ? -0.826 -31.403 23.803 1.00 79.44 179 LEU A C 1
ATOM 1473 O O . LEU A 1 179 ? -1.786 -32.162 23.898 1.00 79.44 179 LEU A O 1
ATOM 1477 N N . LEU A 1 180 ? -0.018 -31.167 24.842 1.00 81.50 180 LEU A N 1
ATOM 1478 C CA . LEU A 1 180 ? -0.221 -31.786 26.155 1.00 81.50 180 LEU A CA 1
ATOM 1479 C C . LEU A 1 180 ? -1.498 -31.272 26.833 1.00 81.50 180 LEU A C 1
ATOM 1481 O O . LEU A 1 180 ? -2.216 -32.045 27.468 1.00 81.50 180 LEU A O 1
ATOM 1485 N N . CYS A 1 181 ? -1.816 -29.985 26.674 1.00 78.25 181 CYS A N 1
ATOM 1486 C CA . CYS A 1 181 ? -3.059 -29.402 27.180 1.00 78.25 181 CYS A CA 1
ATOM 1487 C C . CYS A 1 181 ? -4.289 -29.920 26.437 1.00 78.25 181 CYS A C 1
ATOM 1489 O O . CYS A 1 181 ? -5.318 -30.182 27.067 1.00 78.25 181 CYS A O 1
ATOM 1491 N N . ASP A 1 182 ? -4.177 -30.105 25.124 1.00 80.69 182 ASP A N 1
ATOM 1492 C CA . ASP A 1 182 ? -5.244 -30.668 24.303 1.00 80.69 182 ASP A CA 1
ATOM 1493 C C . ASP A 1 182 ? -5.500 -32.130 24.699 1.00 80.69 182 ASP A C 1
ATOM 1495 O O . ASP A 1 182 ? -6.646 -32.516 24.935 1.00 80.69 182 ASP A O 1
ATOM 1499 N N . ILE A 1 183 ? -4.441 -32.919 24.917 1.00 84.19 183 ILE A N 1
ATOM 1500 C CA . ILE A 1 183 ? -4.534 -34.296 25.432 1.00 84.19 183 ILE A CA 1
ATOM 1501 C C . ILE A 1 183 ? -5.172 -34.328 26.832 1.00 84.19 183 ILE A C 1
ATOM 1503 O O . ILE A 1 183 ? -6.064 -35.141 27.082 1.00 84.19 183 ILE A O 1
ATOM 1507 N N . ALA A 1 184 ? -4.773 -33.438 27.746 1.00 83.19 184 ALA A N 1
ATOM 1508 C CA . ALA A 1 184 ? -5.360 -33.347 29.087 1.00 83.19 184 ALA A CA 1
ATOM 1509 C C . ALA A 1 184 ? -6.840 -32.917 29.063 1.00 83.19 184 ALA A C 1
ATOM 1511 O O . ALA A 1 184 ? -7.646 -33.344 29.893 1.00 83.19 184 ALA A O 1
ATOM 1512 N N . THR A 1 185 ? -7.219 -32.079 28.099 1.00 78.12 185 THR A N 1
ATOM 1513 C CA . THR A 1 185 ? -8.611 -31.672 27.894 1.00 78.12 185 THR A CA 1
ATOM 1514 C C . THR A 1 185 ? -9.444 -32.830 27.355 1.00 78.12 185 THR A C 1
ATOM 1516 O O . THR A 1 185 ? -10.511 -33.121 27.899 1.00 78.12 185 THR A O 1
ATOM 1519 N N . LEU A 1 186 ? -8.934 -33.544 26.349 1.00 83.88 186 LEU A N 1
ATOM 1520 C CA . LEU A 1 186 ? -9.576 -34.730 25.785 1.00 83.88 186 LEU A CA 1
ATOM 1521 C C . LEU A 1 186 ? -9.729 -35.846 26.824 1.00 83.88 186 LEU A C 1
ATOM 1523 O O . LEU A 1 186 ? -10.784 -36.474 26.894 1.00 83.88 186 LEU A O 1
ATOM 1527 N N . SER A 1 187 ? -8.734 -36.057 27.689 1.00 82.94 187 SER A N 1
ATOM 1528 C CA . SER A 1 187 ? -8.823 -37.063 28.753 1.00 82.94 187 SER A CA 1
ATOM 1529 C C . SER A 1 187 ? -9.882 -36.704 29.800 1.00 82.94 187 SER A C 1
ATOM 1531 O O . SER A 1 187 ? -10.648 -37.568 30.228 1.00 82.94 187 SER A O 1
ATOM 1533 N N . ARG A 1 188 ? -10.015 -35.418 30.158 1.00 81.12 188 ARG A N 1
ATOM 1534 C CA . ARG A 1 188 ? -11.084 -34.927 31.043 1.00 81.12 188 ARG A CA 1
ATOM 1535 C C . ARG A 1 188 ? -12.469 -35.052 30.393 1.00 81.12 188 ARG A C 1
ATOM 1537 O O . ARG A 1 188 ? -13.435 -35.412 31.074 1.00 81.12 188 ARG A O 1
ATOM 1544 N N . MET A 1 189 ? -12.578 -34.797 29.088 1.00 78.75 189 MET A N 1
ATOM 1545 C CA . MET A 1 189 ? -13.804 -35.037 28.312 1.00 78.75 189 MET A CA 1
ATOM 1546 C C . MET A 1 189 ? -14.179 -36.522 28.304 1.00 78.75 189 MET A C 1
ATOM 1548 O O . MET A 1 189 ? -15.327 -36.866 28.564 1.00 78.75 189 MET A O 1
ATOM 1552 N N . PHE A 1 190 ? -13.210 -37.408 28.088 1.00 83.38 190 PHE A N 1
ATOM 1553 C CA . PHE A 1 190 ? -13.435 -38.850 28.105 1.00 83.38 190 PHE A CA 1
ATOM 1554 C C . PHE A 1 190 ? -13.863 -39.344 29.494 1.00 83.38 190 PHE A C 1
ATOM 1556 O O . PHE A 1 190 ? -14.856 -40.055 29.618 1.00 83.38 190 PHE A O 1
ATOM 1563 N N . TYR A 1 191 ? -13.193 -38.884 30.555 1.00 84.19 191 TYR A N 1
ATOM 1564 C CA . TYR A 1 191 ? -13.525 -39.242 31.936 1.00 84.19 191 TYR A CA 1
ATOM 1565 C C . TYR A 1 191 ? -14.932 -38.784 32.354 1.00 84.19 191 TYR A C 1
ATOM 1567 O O . TYR A 1 191 ? -15.690 -39.522 32.987 1.00 84.19 191 TYR A O 1
ATOM 1575 N N . SER A 1 192 ? -15.313 -37.559 31.993 1.00 75.62 192 SER A N 1
ATOM 1576 C CA . SER A 1 192 ? -16.651 -37.028 32.283 1.00 75.62 192 SER A CA 1
ATOM 1577 C C . SER A 1 192 ? -17.749 -37.716 31.471 1.00 75.62 192 SER A C 1
ATOM 1579 O O . SER A 1 192 ? -18.822 -37.976 32.018 1.00 75.62 192 SER A O 1
ATOM 1581 N N . TRP A 1 193 ? -17.456 -38.086 30.219 1.00 77.31 193 TRP A N 1
ATOM 1582 C CA . TRP A 1 193 ? -18.325 -38.921 29.392 1.00 77.31 193 TRP A CA 1
ATOM 1583 C C . TRP A 1 193 ? -18.548 -40.299 30.030 1.00 77.31 193 TRP A C 1
ATOM 1585 O O . TRP A 1 193 ? -19.697 -40.709 30.198 1.00 77.31 193 TRP A O 1
ATOM 1595 N N . THR A 1 194 ? -17.484 -40.970 30.493 1.00 78.50 194 THR A N 1
ATOM 1596 C CA . TH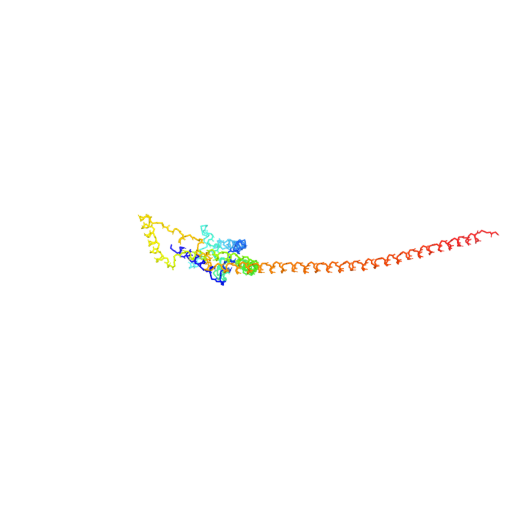R A 1 194 ? -17.603 -42.270 31.177 1.00 78.50 194 THR A CA 1
ATOM 1597 C C . THR A 1 194 ? -18.346 -42.179 32.509 1.00 78.50 194 THR A C 1
ATOM 1599 O O . THR A 1 194 ? -19.095 -43.085 32.862 1.00 78.50 194 THR A O 1
ATOM 1602 N N . MET A 1 195 ? -18.192 -41.073 33.241 1.00 74.88 195 MET A N 1
ATOM 1603 C CA . MET A 1 195 ? -18.792 -40.893 34.568 1.00 74.88 195 MET A CA 1
ATOM 1604 C C . MET A 1 195 ? -20.225 -40.333 34.541 1.00 74.88 195 MET A C 1
ATOM 1606 O O . MET A 1 195 ? -20.772 -40.057 35.609 1.00 74.88 195 MET A O 1
ATOM 1610 N N . ARG A 1 196 ? -20.838 -40.128 33.359 1.00 60.84 196 ARG A N 1
ATOM 1611 C CA . ARG A 1 196 ? -22.184 -39.526 33.178 1.00 60.84 196 ARG A CA 1
ATOM 1612 C C . ARG A 1 196 ? -22.423 -38.246 34.002 1.00 60.84 196 ARG A C 1
ATOM 1614 O O . ARG A 1 196 ? -23.564 -37.893 34.297 1.00 60.84 196 ARG A O 1
ATOM 1621 N N . LYS A 1 197 ? -21.366 -37.523 34.381 1.00 59.31 197 LYS A N 1
ATOM 1622 C CA . LYS A 1 197 ? -21.508 -36.200 34.996 1.00 59.31 197 LYS A CA 1
ATOM 1623 C C . LYS A 1 197 ? -21.850 -35.214 33.889 1.00 59.31 197 LYS A C 1
ATOM 1625 O O . LYS A 1 197 ? -21.282 -35.309 32.803 1.00 59.31 197 LYS A O 1
ATOM 1630 N N . TYR A 1 198 ? -22.764 -34.278 34.161 1.00 53.31 198 TYR A N 1
ATOM 1631 C CA . TYR A 1 198 ? -23.063 -33.175 33.246 1.00 53.31 198 TYR A CA 1
ATOM 1632 C C . TYR A 1 198 ? -21.752 -32.459 32.911 1.00 53.31 198 TYR A C 1
ATOM 1634 O O . TYR A 1 198 ? -21.192 -31.737 33.736 1.00 53.31 198 TYR A O 1
ATOM 1642 N N . PHE A 1 199 ? -21.226 -32.727 31.719 1.00 52.72 199 PHE A N 1
ATOM 1643 C CA . PHE A 1 199 ? -20.064 -32.031 31.208 1.00 52.72 199 PHE A CA 1
ATOM 1644 C C . PHE A 1 199 ? -20.527 -30.625 30.859 1.00 52.72 199 PHE A C 1
ATOM 1646 O O . PHE A 1 199 ? -21.314 -30.444 29.925 1.00 52.72 199 PHE A O 1
ATOM 1653 N N . ASP A 1 200 ? -20.094 -29.638 31.639 1.00 52.53 200 ASP A N 1
ATOM 1654 C CA . ASP A 1 200 ? -20.412 -28.252 31.344 1.00 52.53 200 ASP A CA 1
ATOM 1655 C C . ASP A 1 200 ? -19.671 -27.825 30.067 1.00 52.53 200 ASP A C 1
ATOM 1657 O O . ASP A 1 200 ? -18.532 -27.359 30.081 1.00 52.53 200 ASP A O 1
ATOM 1661 N N . LYS A 1 201 ? -20.349 -27.998 28.929 1.00 51.19 201 LYS A N 1
ATOM 1662 C CA . LYS A 1 201 ? -19.927 -27.526 27.603 1.00 51.19 201 LYS A CA 1
ATOM 1663 C C . LYS A 1 201 ? -19.718 -26.002 27.557 1.00 51.19 201 LYS A C 1
ATOM 1665 O O . LYS A 1 201 ? -19.208 -25.508 26.548 1.00 51.19 201 LYS A O 1
ATOM 1670 N N . SER A 1 202 ? -20.100 -25.251 28.602 1.00 49.88 202 SER A N 1
ATOM 1671 C CA . SER A 1 202 ? -19.995 -23.788 28.647 1.00 49.88 202 SER A CA 1
ATOM 1672 C C . SER A 1 202 ? -18.567 -23.257 28.789 1.00 49.88 202 SER A C 1
ATOM 1674 O O . SER A 1 202 ? -18.325 -22.118 28.398 1.00 49.88 202 SER A O 1
ATOM 1676 N N . VAL A 1 203 ? -17.613 -24.078 29.250 1.00 51.81 203 VAL A N 1
ATOM 1677 C CA . VAL A 1 203 ? -16.188 -23.697 29.361 1.00 51.81 203 VAL A CA 1
ATOM 1678 C C . VAL A 1 203 ? -15.539 -23.477 27.984 1.00 51.81 203 VAL A C 1
ATOM 1680 O O . VAL A 1 203 ? -14.579 -22.725 27.870 1.00 51.81 203 VAL A O 1
ATOM 1683 N N . TYR A 1 204 ? -16.101 -24.063 26.922 1.00 51.34 204 TYR A N 1
ATOM 1684 C CA . TYR A 1 204 ? -15.531 -24.027 25.566 1.00 51.34 204 TYR A CA 1
ATOM 1685 C C . TYR A 1 204 ? -16.362 -23.212 24.567 1.00 51.34 204 TYR A C 1
ATOM 1687 O O . TYR A 1 204 ? -16.012 -23.118 23.392 1.00 51.34 204 TYR A O 1
ATOM 1695 N N . HIS A 1 205 ? -17.480 -22.621 25.000 1.00 47.38 205 HIS A N 1
ATOM 1696 C CA . HIS A 1 205 ? -18.279 -21.766 24.127 1.00 47.38 205 HIS A CA 1
ATOM 1697 C C . HIS A 1 205 ? -17.689 -20.354 24.080 1.00 47.38 205 HIS A C 1
ATOM 1699 O O . HIS A 1 205 ? -17.713 -19.623 25.072 1.00 47.38 205 HIS A O 1
ATOM 1705 N N . TYR A 1 206 ? -17.263 -19.961 22.873 1.00 50.97 206 TYR A N 1
ATOM 1706 C CA . TYR A 1 206 ? -16.807 -18.633 22.429 1.00 50.97 206 TYR A CA 1
ATOM 1707 C C . TYR A 1 206 ? -17.542 -17.414 23.034 1.00 50.97 206 TYR A C 1
ATOM 1709 O O . TYR A 1 206 ? -17.015 -16.305 22.991 1.00 50.97 206 TYR A O 1
ATOM 1717 N N . GLY A 1 207 ? -18.763 -17.583 23.551 1.00 49.06 207 GLY A N 1
ATOM 1718 C CA . GLY A 1 207 ? -19.647 -16.509 24.005 1.00 49.06 207 GLY A CA 1
ATOM 1719 C C . GLY A 1 207 ? -19.575 -16.119 25.487 1.00 49.06 207 GLY A C 1
ATOM 1720 O O . GLY A 1 207 ? -20.188 -15.117 25.840 1.00 49.06 207 GLY A O 1
ATOM 1721 N N . ARG A 1 208 ? -18.877 -16.856 26.373 1.00 50.47 208 ARG A N 1
ATOM 1722 C CA . ARG A 1 208 ? -18.785 -16.479 27.809 1.00 50.47 208 ARG A CA 1
ATOM 1723 C C . ARG A 1 208 ? -17.509 -15.736 28.207 1.00 50.47 208 ARG A C 1
ATOM 1725 O O . ARG A 1 208 ? -17.580 -14.953 29.143 1.00 50.47 208 ARG A O 1
ATOM 1732 N N . VAL A 1 209 ? -16.391 -15.909 27.498 1.00 56.34 209 VAL A N 1
ATOM 1733 C CA . VAL A 1 209 ? -15.119 -15.229 27.839 1.00 56.34 209 VAL A CA 1
ATOM 1734 C C . VAL A 1 209 ? -15.225 -13.709 27.660 1.00 56.34 209 VAL A C 1
ATOM 1736 O O . VAL A 1 209 ? -14.714 -12.954 28.477 1.00 56.34 209 VAL A O 1
ATOM 1739 N N . PHE A 1 210 ? -15.963 -13.256 26.643 1.00 61.53 210 PHE A N 1
ATOM 1740 C CA . PHE A 1 210 ? -16.203 -11.830 26.383 1.00 61.53 210 PHE A CA 1
ATOM 1741 C C . PHE A 1 210 ? -17.495 -11.295 27.014 1.00 61.53 210 PHE A C 1
ATOM 1743 O O . PHE A 1 210 ? -17.833 -10.127 26.829 1.00 61.53 210 PHE A O 1
ATOM 1750 N N . LYS A 1 211 ? -18.241 -12.123 27.759 1.00 67.94 211 LYS A N 1
ATOM 1751 C CA . LYS A 1 211 ? -19.443 -11.665 28.455 1.00 67.94 211 LYS A CA 1
ATOM 1752 C C . LYS A 1 211 ? -19.030 -11.097 29.806 1.00 67.94 211 LYS A C 1
ATOM 1754 O O . LYS A 1 211 ? -18.836 -11.847 30.758 1.00 67.94 211 LYS A O 1
ATOM 1759 N N . MET A 1 212 ? -18.923 -9.773 29.897 1.00 68.81 212 MET A N 1
ATOM 1760 C CA . MET A 1 212 ? -18.812 -9.105 31.192 1.00 68.81 212 MET A CA 1
ATOM 1761 C C . MET A 1 212 ? -20.098 -9.367 31.982 1.00 68.81 212 MET A C 1
ATOM 1763 O O . MET A 1 212 ? -21.178 -8.914 31.604 1.00 68.81 212 MET A O 1
ATOM 1767 N N . ILE A 1 213 ? -19.996 -10.160 33.049 1.00 74.56 213 ILE A N 1
ATOM 1768 C CA . ILE A 1 213 ? -21.093 -10.380 33.992 1.00 74.56 213 ILE A CA 1
ATOM 1769 C C . ILE A 1 213 ? -20.847 -9.422 35.158 1.00 74.56 213 ILE A C 1
ATOM 1771 O O . ILE A 1 213 ? -19.907 -9.645 35.924 1.00 74.56 213 ILE A O 1
ATOM 1775 N N . PRO A 1 214 ? -21.634 -8.344 35.293 1.00 75.06 214 PRO A N 1
ATOM 1776 C CA . PRO A 1 214 ? -21.454 -7.403 36.386 1.00 75.06 214 PRO A CA 1
ATOM 1777 C C . PRO A 1 214 ? -21.728 -8.090 37.727 1.00 75.06 214 PRO A C 1
ATOM 1779 O O . PRO A 1 214 ? -22.725 -8.794 37.891 1.00 75.06 214 PRO A O 1
ATOM 1782 N N . THR A 1 215 ? -20.841 -7.874 38.700 1.00 74.50 215 THR A N 1
ATOM 1783 C CA . THR A 1 215 ? -20.917 -8.501 40.031 1.00 74.50 215 THR A CA 1
ATOM 1784 C C . THR A 1 215 ? -22.113 -8.002 40.849 1.00 74.50 215 THR A C 1
ATOM 1786 O O . THR A 1 215 ? -22.620 -8.718 41.709 1.00 74.50 215 THR A O 1
ATOM 1789 N N . LYS A 1 216 ? -22.587 -6.776 40.588 1.00 84.25 216 LYS A N 1
ATOM 1790 C CA . LYS A 1 216 ? -23.739 -6.154 41.257 1.00 84.25 216 LYS A CA 1
ATOM 1791 C C . LYS A 1 216 ? -24.824 -5.830 40.232 1.00 84.25 216 LYS A C 1
ATOM 1793 O O . LYS A 1 216 ? -24.530 -5.505 39.090 1.00 84.25 216 LYS A O 1
ATOM 1798 N N . ARG A 1 217 ? -26.097 -5.887 40.634 1.00 76.69 217 ARG A N 1
ATOM 1799 C CA . ARG A 1 217 ? -27.202 -5.468 39.751 1.00 76.69 217 ARG A CA 1
ATOM 1800 C C . ARG A 1 217 ? -27.280 -3.949 39.586 1.00 76.69 217 ARG A C 1
ATOM 1802 O O . ARG A 1 217 ? -27.727 -3.492 38.541 1.00 76.69 217 ARG A O 1
ATOM 1809 N N . ASP A 1 218 ? -26.824 -3.184 40.575 1.00 82.19 218 ASP A N 1
ATOM 1810 C CA . ASP A 1 218 ? -26.895 -1.718 40.536 1.00 82.19 218 ASP A CA 1
ATOM 1811 C C . ASP A 1 218 ? -25.954 -1.109 39.490 1.00 82.19 218 ASP A C 1
ATOM 1813 O O . ASP A 1 218 ? -26.329 -0.138 38.839 1.00 82.19 218 ASP A O 1
ATOM 1817 N N . THR A 1 219 ? -24.817 -1.753 39.199 1.00 82.44 219 THR A N 1
ATOM 1818 C CA . THR A 1 219 ? -23.905 -1.295 38.137 1.00 82.44 219 THR A CA 1
ATOM 1819 C C . THR A 1 219 ? -24.564 -1.328 36.759 1.00 82.44 219 THR A C 1
ATOM 1821 O O . THR A 1 219 ? -24.253 -0.499 35.920 1.00 82.44 219 THR A O 1
ATOM 1824 N N . ILE A 1 220 ? -25.522 -2.231 36.510 1.00 85.50 220 ILE A N 1
ATOM 1825 C CA . ILE A 1 220 ? -26.260 -2.254 35.234 1.00 85.50 220 ILE A CA 1
ATOM 1826 C C . ILE A 1 220 ? -27.100 -0.982 35.077 1.00 85.50 220 ILE A C 1
ATOM 1828 O O . ILE A 1 220 ? -27.180 -0.425 33.986 1.00 85.50 220 ILE A O 1
ATOM 1832 N N . LYS A 1 221 ? -27.719 -0.503 36.164 1.00 87.75 221 LYS A N 1
ATOM 1833 C CA . LYS A 1 221 ? -28.517 0.730 36.134 1.00 87.75 221 LYS A CA 1
ATOM 1834 C C . LYS A 1 221 ? -27.634 1.946 35.875 1.00 87.75 221 LYS A C 1
ATOM 1836 O O . LYS A 1 221 ? -28.014 2.797 35.081 1.00 87.75 221 LYS A O 1
ATOM 1841 N N . GLU A 1 222 ? -26.464 1.998 36.508 1.00 90.06 222 GLU A N 1
ATOM 1842 C CA . GLU A 1 222 ? -25.470 3.051 36.276 1.00 90.06 222 GLU A CA 1
ATOM 1843 C C . GLU A 1 222 ? -24.975 3.052 34.825 1.00 90.06 222 GLU A C 1
ATOM 1845 O O . GLU A 1 222 ? -24.889 4.113 34.215 1.00 90.06 222 GLU A O 1
ATOM 1850 N N . TRP A 1 223 ? -24.713 1.876 34.244 1.00 88.56 223 TRP A N 1
ATOM 1851 C CA . TRP A 1 223 ? -24.255 1.752 32.856 1.00 88.56 223 TRP A CA 1
ATOM 1852 C C . TRP A 1 223 ? -25.336 2.169 31.860 1.00 88.56 223 TRP A C 1
ATOM 1854 O O . TRP A 1 223 ? -25.049 2.930 30.944 1.00 88.56 223 TRP A O 1
ATOM 1864 N N . ASN A 1 224 ? -26.584 1.747 32.074 1.00 89.56 224 ASN A N 1
ATOM 1865 C CA . ASN A 1 224 ? -27.705 2.167 31.232 1.00 89.56 224 ASN A CA 1
ATOM 1866 C C . ASN A 1 224 ? -27.967 3.677 31.350 1.00 89.56 224 ASN A C 1
ATOM 1868 O O . ASN A 1 224 ? -28.305 4.324 30.364 1.00 89.56 224 ASN A O 1
ATOM 1872 N N . TYR A 1 225 ? -27.815 4.249 32.551 1.00 93.44 225 TYR A N 1
ATOM 1873 C CA . TYR A 1 225 ? -27.922 5.694 32.749 1.00 93.44 225 TYR A CA 1
ATOM 1874 C C . TYR A 1 225 ? -26.799 6.436 32.020 1.00 93.44 225 TYR A C 1
ATOM 1876 O O . TYR A 1 225 ? -27.063 7.410 31.323 1.00 93.44 225 TYR A O 1
ATOM 1884 N N . PHE A 1 226 ? -25.563 5.947 32.130 1.00 93.69 226 PHE A N 1
ATOM 1885 C CA . PHE A 1 226 ? -24.423 6.489 31.399 1.00 93.69 226 PHE A CA 1
ATOM 1886 C C . PHE A 1 226 ? -24.637 6.429 29.878 1.00 93.69 226 PHE A C 1
ATOM 1888 O O . PHE A 1 226 ? -24.444 7.434 29.198 1.00 93.69 226 PHE A O 1
ATOM 1895 N N . GLU A 1 227 ? -25.098 5.293 29.350 1.00 92.81 227 GLU A N 1
ATOM 1896 C CA . GLU A 1 227 ? -25.419 5.125 27.930 1.00 92.81 227 GLU A CA 1
ATOM 1897 C C . GLU A 1 227 ? -26.517 6.099 27.482 1.00 92.81 227 GLU A C 1
ATOM 1899 O O . GLU A 1 227 ? -26.378 6.754 26.450 1.00 92.81 227 GLU A O 1
ATOM 1904 N N . TYR A 1 228 ? -27.578 6.262 28.277 1.00 94.69 228 TYR A N 1
ATOM 1905 C CA . TYR A 1 228 ? -28.642 7.227 28.001 1.00 94.69 228 TYR A CA 1
ATOM 1906 C C . TYR A 1 228 ? -28.125 8.670 27.964 1.00 94.69 228 TYR A C 1
ATOM 1908 O O . TYR A 1 228 ? -28.406 9.399 27.015 1.00 94.69 228 TYR A O 1
ATOM 1916 N N . VAL A 1 229 ? -27.346 9.086 28.967 1.00 96.00 229 VAL A N 1
ATOM 1917 C CA . VAL A 1 229 ? -26.768 10.437 29.012 1.00 96.00 229 VAL A CA 1
ATOM 1918 C C . VAL A 1 229 ? -25.892 10.672 27.783 1.00 96.00 229 VAL A C 1
ATOM 1920 O O . VAL A 1 229 ? -26.121 11.639 27.059 1.00 96.00 229 VAL A O 1
ATOM 1923 N N . PHE A 1 230 ? -24.974 9.753 27.481 1.00 95.56 230 PHE A N 1
ATOM 1924 C CA . PHE A 1 230 ? -24.054 9.889 26.352 1.00 95.56 230 PHE A CA 1
ATOM 1925 C C . PHE A 1 230 ? -24.777 9.910 24.997 1.00 95.56 230 PHE A C 1
ATOM 1927 O O . PHE A 1 230 ? -24.490 10.748 24.144 1.00 95.56 230 PHE A O 1
ATOM 1934 N N . THR A 1 231 ? -25.751 9.019 24.793 1.00 92.88 231 THR A N 1
ATOM 1935 C CA . THR A 1 231 ? -26.548 8.989 23.554 1.00 92.88 231 THR A CA 1
ATOM 1936 C C . THR A 1 231 ? -27.406 10.241 23.400 1.00 92.88 231 THR A C 1
ATOM 1938 O O . THR A 1 231 ? -27.515 10.768 22.293 1.00 92.88 231 THR A O 1
ATOM 1941 N N . SER A 1 232 ? -27.967 10.757 24.496 1.00 91.75 232 SER A N 1
ATOM 1942 C CA . SER A 1 232 ? -28.735 12.004 24.482 1.00 91.75 232 SER A CA 1
ATOM 1943 C C . SER A 1 232 ? -27.865 13.223 24.160 1.00 91.75 232 SER A C 1
ATOM 1945 O O . SER A 1 232 ? -28.277 14.088 23.389 1.00 91.75 232 SER A O 1
ATOM 1947 N N . GLU A 1 233 ? -26.644 13.277 24.694 1.00 94.06 233 GLU A N 1
ATOM 1948 C CA . GLU A 1 233 ? -25.689 14.356 24.441 1.00 94.06 233 GLU A CA 1
ATOM 1949 C C . GLU A 1 233 ? -25.212 14.334 22.986 1.00 94.06 233 GLU A C 1
ATOM 1951 O O . GLU A 1 233 ? -25.307 15.344 22.292 1.00 94.06 233 GLU A O 1
ATOM 1956 N N . PHE A 1 234 ? -24.846 13.155 22.477 1.00 93.62 234 PHE A N 1
ATOM 1957 C CA . PHE A 1 234 ? -24.494 12.970 21.073 1.00 93.62 234 PHE A CA 1
ATOM 1958 C C . PHE A 1 234 ? -25.640 13.362 20.128 1.00 93.62 234 PHE A C 1
ATOM 1960 O O . PHE A 1 234 ? -25.418 14.060 19.139 1.00 93.62 234 PHE A O 1
ATOM 1967 N N . ALA A 1 235 ? -26.877 12.952 20.431 1.00 93.44 235 ALA A N 1
ATOM 1968 C CA . ALA A 1 235 ? -28.046 13.338 19.644 1.00 93.44 235 ALA A CA 1
ATOM 1969 C C . ALA A 1 235 ? -28.252 14.862 19.646 1.00 93.44 235 ALA A C 1
ATOM 1971 O O . ALA A 1 235 ? -28.492 15.450 18.591 1.00 93.44 235 ALA A O 1
ATOM 1972 N N . ASN A 1 236 ? -28.101 15.514 20.801 1.00 94.31 236 ASN A N 1
ATOM 1973 C CA . ASN A 1 236 ? -28.188 16.969 20.905 1.00 94.31 236 ASN A CA 1
ATOM 1974 C C . ASN A 1 236 ? -27.093 17.679 20.102 1.00 94.31 236 ASN A C 1
ATOM 1976 O O . ASN A 1 236 ? -27.376 18.689 19.459 1.00 94.31 236 ASN A O 1
ATOM 1980 N N . ASP A 1 237 ? -25.865 17.167 20.097 1.00 92.81 237 ASP A N 1
ATOM 1981 C CA . ASP A 1 237 ? -24.766 17.761 19.333 1.00 92.81 237 ASP A CA 1
ATOM 1982 C C . ASP A 1 237 ? -24.955 17.610 17.818 1.00 92.81 237 ASP A C 1
ATOM 1984 O O . ASP A 1 237 ? -24.654 18.540 17.066 1.00 92.81 237 ASP A O 1
ATOM 1988 N N . GLN A 1 238 ? -25.544 16.500 17.360 1.00 90.88 238 GLN A N 1
ATOM 1989 C CA . GLN A 1 238 ? -25.961 16.337 15.961 1.00 90.88 238 GLN A CA 1
ATOM 1990 C C . GLN A 1 238 ? -27.080 17.315 15.581 1.00 90.88 238 GLN A C 1
ATOM 1992 O O . GLN A 1 238 ? -27.037 17.933 14.520 1.00 90.88 238 GLN A O 1
ATOM 1997 N N . VAL A 1 239 ? -28.070 17.514 16.456 1.00 92.38 239 VAL A N 1
ATOM 1998 C CA . VAL A 1 239 ? -29.135 18.502 16.220 1.00 92.38 239 VAL A CA 1
ATOM 1999 C C . VAL A 1 239 ? -28.557 19.917 16.170 1.00 92.38 239 VAL A C 1
ATOM 2001 O O . VAL A 1 239 ? -28.909 20.693 15.281 1.00 92.38 239 VAL A O 1
ATOM 2004 N N . LYS A 1 240 ? -27.634 20.256 17.078 1.00 92.44 240 LYS A N 1
ATOM 2005 C CA . LYS A 1 240 ? -26.950 21.554 17.078 1.00 92.44 240 LYS A CA 1
ATOM 2006 C C . LYS A 1 240 ? -26.153 21.768 15.797 1.00 92.44 240 LYS A C 1
ATOM 2008 O O . LYS A 1 240 ? -26.308 22.822 15.189 1.00 92.44 240 LYS A O 1
ATOM 2013 N N . SER A 1 241 ? -25.343 20.802 15.363 1.00 88.25 241 SER A N 1
ATOM 2014 C CA . SER A 1 241 ? -24.526 20.945 14.151 1.00 88.25 241 SER A CA 1
ATOM 2015 C C . SER A 1 241 ? -25.386 21.156 12.900 1.00 88.25 241 SER A C 1
ATOM 2017 O O . SER A 1 241 ? -25.100 22.054 12.107 1.00 88.25 241 SER A O 1
ATOM 2019 N N . VAL A 1 242 ? -26.496 20.420 12.777 1.00 88.62 242 VAL A N 1
ATOM 2020 C CA . VAL A 1 242 ? -27.488 20.600 11.708 1.00 88.62 242 VAL A CA 1
ATOM 2021 C C . VAL A 1 242 ? -28.141 21.979 11.802 1.00 88.62 242 VAL A C 1
ATOM 2023 O O . VAL A 1 242 ? -28.232 22.666 10.792 1.00 88.62 242 VAL A O 1
ATOM 2026 N N . SER A 1 243 ? -28.532 22.424 13.002 1.00 86.81 243 SER A N 1
ATOM 2027 C CA . SER A 1 243 ? -29.151 23.743 13.198 1.00 86.81 243 SER A CA 1
ATOM 2028 C C . SER A 1 243 ? -28.208 24.903 12.855 1.00 86.81 243 SER A C 1
ATOM 2030 O O . SER A 1 243 ? -28.638 25.915 12.303 1.00 86.81 243 SER A O 1
ATOM 2032 N N . THR A 1 244 ? -26.913 24.760 13.150 1.00 87.06 244 THR A N 1
ATOM 2033 C CA . THR A 1 244 ? -25.885 25.743 12.795 1.00 87.06 244 THR A CA 1
ATOM 2034 C C . THR A 1 244 ? -25.675 25.765 11.288 1.00 87.06 244 THR A C 1
ATOM 2036 O O . THR A 1 244 ? -25.638 26.843 10.703 1.00 87.06 244 THR A O 1
ATOM 2039 N N . LYS A 1 245 ? -25.615 24.591 10.647 1.00 90.00 245 LYS A N 1
ATOM 2040 C CA . LYS A 1 245 ? -25.509 24.489 9.190 1.00 90.00 245 LYS A CA 1
ATOM 2041 C C . LYS A 1 245 ? -26.721 25.111 8.491 1.00 90.00 245 LYS A C 1
ATOM 2043 O O . LYS A 1 245 ? -26.535 25.920 7.594 1.00 90.00 245 LYS A O 1
ATOM 2048 N N . SER A 1 246 ? -27.940 24.825 8.952 1.00 86.56 246 SER A N 1
ATOM 2049 C CA . SER A 1 246 ? -29.153 25.423 8.381 1.00 86.56 246 SER A CA 1
ATOM 2050 C C . SER A 1 246 ? -29.225 26.934 8.598 1.00 86.56 246 SER A C 1
ATOM 2052 O O . SER A 1 246 ? -29.723 27.643 7.737 1.00 86.56 246 SER A O 1
ATOM 2054 N N . LYS A 1 247 ? -28.734 27.449 9.735 1.00 90.25 247 LYS A N 1
ATOM 2055 C CA . LYS A 1 247 ? -28.644 28.901 9.958 1.00 90.25 247 LYS A CA 1
ATOM 2056 C C . LYS A 1 247 ? -27.669 29.561 8.990 1.00 90.25 247 LYS A C 1
ATOM 2058 O O . LYS A 1 247 ? -28.012 30.592 8.435 1.00 90.25 247 LYS A O 1
ATOM 2063 N N . PHE A 1 248 ? -26.506 28.948 8.774 1.00 88.75 248 PHE A N 1
ATOM 2064 C CA . PHE A 1 248 ? -25.516 29.447 7.822 1.00 88.75 248 PHE A CA 1
ATOM 2065 C C . PHE A 1 248 ? -26.063 29.444 6.385 1.00 88.75 248 PHE A C 1
ATOM 2067 O O . PHE A 1 248 ? -25.941 30.439 5.685 1.00 88.75 248 PHE A O 1
ATOM 2074 N N . GLU A 1 249 ? -26.745 28.368 5.976 1.00 87.06 249 GLU A N 1
ATOM 2075 C CA . GLU A 1 249 ? -27.405 28.286 4.662 1.00 87.06 249 GLU A CA 1
ATOM 2076 C C . GLU A 1 249 ? -28.541 29.317 4.504 1.00 87.06 249 GLU A C 1
ATOM 2078 O O . GLU A 1 249 ? -28.757 29.831 3.410 1.00 87.06 249 GLU A O 1
ATOM 2083 N N . LEU A 1 250 ? -29.286 29.633 5.570 1.00 88.81 250 LEU A N 1
ATOM 2084 C CA . LEU A 1 250 ? -30.310 30.686 5.538 1.00 88.81 250 LEU A CA 1
ATOM 2085 C C . LEU A 1 250 ? -29.689 32.083 5.426 1.00 88.81 250 LEU A C 1
ATOM 2087 O O . LEU A 1 250 ? -30.173 32.885 4.639 1.00 88.81 250 LEU A O 1
ATOM 2091 N N . GLU A 1 251 ? -28.613 32.351 6.164 1.00 90.06 251 GLU A N 1
ATOM 2092 C CA . GLU A 1 251 ? -27.898 33.632 6.124 1.00 90.06 251 GLU A CA 1
ATOM 2093 C C . GLU A 1 251 ? -27.263 33.879 4.744 1.00 90.06 251 GLU A C 1
ATOM 2095 O O . GLU A 1 251 ? -27.415 34.960 4.182 1.00 90.06 251 GLU A O 1
ATOM 2100 N N . GLU A 1 252 ? -26.661 32.848 4.138 1.00 90.69 252 GLU A N 1
ATOM 2101 C CA . GLU A 1 252 ? -26.137 32.910 2.766 1.00 90.69 252 GLU A CA 1
ATOM 2102 C C . GLU A 1 252 ? -27.248 33.191 1.739 1.00 90.69 252 GLU A C 1
ATOM 2104 O O . GLU A 1 252 ? -27.086 34.031 0.851 1.00 90.69 252 GLU A O 1
ATOM 2109 N N . ASN A 1 253 ? -28.402 32.528 1.866 1.00 88.88 253 ASN A N 1
ATOM 2110 C CA . ASN A 1 253 ? -29.538 32.772 0.978 1.00 88.88 253 ASN A CA 1
ATOM 2111 C C . ASN A 1 253 ? -30.136 34.177 1.159 1.00 88.88 253 ASN A C 1
ATOM 2113 O O . ASN A 1 253 ? -30.496 34.803 0.162 1.00 88.88 253 ASN A O 1
ATOM 2117 N N . ASP A 1 254 ? -30.229 34.684 2.390 1.00 92.88 254 ASP A N 1
ATOM 2118 C CA . ASP A 1 254 ? -30.726 36.036 2.670 1.00 92.88 254 ASP A CA 1
ATOM 2119 C C . ASP A 1 254 ? -29.808 37.107 2.056 1.00 92.88 254 ASP A C 1
ATOM 2121 O O . ASP A 1 254 ? -30.300 38.076 1.469 1.00 92.88 254 ASP A O 1
ATOM 2125 N N . ASP A 1 255 ? -28.486 36.915 2.105 1.00 91.62 255 ASP A N 1
ATOM 2126 C CA . ASP A 1 255 ? -27.531 37.813 1.449 1.00 91.62 255 ASP A CA 1
ATOM 2127 C C . ASP A 1 255 ? -27.662 37.791 -0.082 1.00 91.62 255 ASP A C 1
ATOM 2129 O O . ASP A 1 255 ? -27.655 38.852 -0.712 1.00 91.62 255 ASP A O 1
ATOM 2133 N N . ILE A 1 256 ? -27.864 36.616 -0.690 1.00 91.00 256 ILE A N 1
ATOM 2134 C CA . ILE A 1 256 ? -28.123 36.496 -2.137 1.00 91.00 256 ILE A CA 1
ATOM 2135 C C . ILE A 1 256 ? -29.437 37.189 -2.520 1.00 91.00 256 ILE A C 1
ATOM 2137 O O . ILE A 1 256 ? -29.516 37.856 -3.553 1.00 91.00 256 ILE A O 1
ATOM 2141 N N . VAL A 1 257 ? -30.493 37.034 -1.716 1.00 91.75 257 VAL A N 1
ATOM 2142 C CA . VAL A 1 257 ? -31.780 37.705 -1.956 1.00 91.75 257 VAL A CA 1
ATOM 2143 C C . VAL A 1 257 ? -31.620 39.220 -1.867 1.00 91.75 257 VAL A C 1
ATOM 2145 O O . VAL A 1 257 ? -32.166 39.930 -2.711 1.00 91.75 257 VAL A O 1
ATOM 2148 N N . ARG A 1 258 ? -30.841 39.713 -0.899 1.00 92.31 258 ARG A N 1
ATOM 2149 C CA . ARG A 1 258 ? -30.556 41.141 -0.739 1.00 92.31 258 ARG A CA 1
ATOM 2150 C C . ARG A 1 258 ? -29.789 41.713 -1.932 1.00 92.31 258 ARG A C 1
ATOM 2152 O O . ARG A 1 258 ? -30.209 42.731 -2.471 1.00 92.31 258 ARG A O 1
ATOM 2159 N N . ASP A 1 259 ? -28.743 41.031 -2.396 1.00 91.81 259 ASP A N 1
ATOM 2160 C CA . ASP A 1 259 ? -27.980 41.455 -3.580 1.00 91.81 259 ASP A CA 1
ATOM 2161 C C . ASP A 1 259 ? -28.846 41.442 -4.854 1.00 91.81 259 ASP A C 1
ATOM 2163 O O . ASP A 1 259 ? -28.809 42.361 -5.673 1.00 91.81 259 ASP A O 1
ATOM 2167 N N . ASN A 1 260 ? -29.710 40.434 -5.004 1.00 91.69 260 ASN A N 1
ATOM 2168 C CA . ASN A 1 260 ? -30.665 40.381 -6.109 1.00 91.69 260 ASN A CA 1
ATOM 2169 C C . ASN A 1 260 ? -31.704 41.513 -6.060 1.00 91.69 260 ASN A C 1
ATOM 2171 O O . ASN A 1 260 ? -32.071 42.034 -7.117 1.00 91.69 260 ASN A O 1
ATOM 2175 N N . ASP A 1 261 ? -32.184 41.900 -4.876 1.00 93.81 261 ASP A N 1
ATOM 2176 C CA . ASP A 1 261 ? -33.106 43.033 -4.736 1.00 93.81 261 ASP A CA 1
ATOM 2177 C C . ASP A 1 261 ? -32.402 44.354 -5.072 1.00 93.81 261 ASP A C 1
ATOM 2179 O O . ASP A 1 261 ? -32.919 45.133 -5.876 1.00 93.81 261 ASP A O 1
ATOM 2183 N N . ASP A 1 262 ? -31.175 44.561 -4.585 1.00 91.81 262 ASP A N 1
ATOM 2184 C CA . ASP A 1 262 ? -30.348 45.720 -4.937 1.00 91.81 262 ASP A CA 1
ATOM 2185 C C . ASP A 1 262 ? -30.136 45.803 -6.461 1.00 91.81 262 ASP A C 1
ATOM 2187 O O . ASP A 1 262 ? -30.386 46.843 -7.082 1.00 91.81 262 ASP A O 1
ATOM 2191 N N . ASN A 1 263 ? -29.803 44.685 -7.111 1.00 92.12 263 ASN A N 1
ATOM 2192 C CA . ASN A 1 263 ? -29.700 44.605 -8.568 1.00 92.12 263 ASN A CA 1
ATOM 2193 C C . ASN A 1 263 ? -31.030 44.937 -9.271 1.00 92.12 263 ASN A C 1
ATOM 2195 O O . ASN A 1 263 ? -31.047 45.695 -10.246 1.00 92.12 263 ASN A O 1
ATOM 2199 N N . LEU A 1 264 ? -32.165 44.442 -8.768 1.00 90.69 264 LEU A N 1
ATOM 2200 C CA . LEU A 1 264 ? -33.488 44.756 -9.312 1.00 90.69 264 LEU A CA 1
ATOM 2201 C C . LEU A 1 264 ? -33.835 46.244 -9.163 1.00 90.69 264 LEU A C 1
ATOM 2203 O O . LEU A 1 264 ? -34.463 46.820 -10.059 1.00 90.69 264 LEU A O 1
ATOM 2207 N N . THR A 1 265 ? -33.451 46.885 -8.055 1.00 91.81 265 THR A N 1
ATOM 2208 C CA . THR A 1 265 ? -33.668 48.326 -7.867 1.00 91.81 265 THR A CA 1
ATOM 2209 C C . THR A 1 265 ? -32.859 49.156 -8.860 1.00 91.81 265 THR A C 1
ATOM 2211 O O . THR A 1 265 ? -33.412 50.092 -9.447 1.00 91.81 265 THR A O 1
ATOM 2214 N N . ASN A 1 266 ? -31.609 48.769 -9.127 1.00 92.12 266 ASN A N 1
ATOM 2215 C CA . ASN A 1 266 ? -30.765 49.407 -10.135 1.00 92.12 266 ASN A CA 1
ATOM 2216 C C . ASN A 1 266 ? -31.372 49.260 -11.538 1.00 92.12 266 ASN A C 1
ATOM 2218 O O . ASN A 1 266 ? -31.596 50.260 -12.215 1.00 92.12 266 ASN A O 1
ATOM 2222 N N . VAL A 1 267 ? -31.792 48.051 -11.927 1.00 92.81 267 VAL A N 1
ATOM 2223 C CA . VAL A 1 267 ? -32.461 47.817 -13.222 1.00 92.81 267 VAL A CA 1
ATOM 2224 C C . VAL A 1 267 ? -33.755 48.628 -13.353 1.00 92.81 267 VAL A C 1
ATOM 2226 O O . VAL A 1 267 ? -34.041 49.191 -14.410 1.00 92.81 267 VAL A O 1
ATOM 2229 N N . LYS A 1 268 ? -34.555 48.735 -12.283 1.00 94.44 268 LYS A N 1
ATOM 2230 C CA . LYS A 1 268 ? -35.763 49.581 -12.279 1.00 94.44 268 LYS A CA 1
ATOM 2231 C C . LYS A 1 268 ? -35.429 51.060 -12.476 1.00 94.44 268 LYS A C 1
ATOM 2233 O O . LYS A 1 268 ? -36.214 51.770 -13.106 1.00 94.44 268 LYS A O 1
ATOM 2238 N N . LYS A 1 269 ? -34.315 51.537 -11.919 1.00 94.06 269 LYS A N 1
ATOM 2239 C CA . LYS A 1 269 ? -33.846 52.913 -12.103 1.00 94.06 269 LYS A CA 1
ATOM 2240 C C . LYS A 1 269 ? -33.426 53.149 -13.554 1.00 94.06 269 LYS A C 1
ATOM 2242 O O . LYS A 1 269 ? -33.938 54.083 -14.167 1.00 94.06 269 LYS A O 1
ATOM 2247 N N . ASP A 1 270 ? -32.627 52.251 -14.120 1.00 93.44 270 ASP A N 1
ATOM 2248 C CA . ASP A 1 270 ? -32.181 52.327 -15.515 1.00 93.44 270 ASP A CA 1
ATOM 2249 C C . ASP A 1 270 ? -33.367 52.287 -16.492 1.00 93.44 270 ASP A C 1
ATOM 2251 O O . ASP A 1 270 ? -33.424 53.054 -17.454 1.00 93.44 270 ASP A O 1
ATOM 2255 N N . LEU A 1 271 ? -34.379 51.454 -16.214 1.00 92.44 271 LEU A N 1
ATOM 2256 C CA . LEU A 1 271 ? -35.615 51.408 -16.999 1.00 92.44 271 LEU A CA 1
ATOM 2257 C C . LEU A 1 271 ? -36.365 52.748 -16.955 1.00 92.44 271 LEU A C 1
ATOM 2259 O O . LEU A 1 271 ? -36.852 53.210 -17.988 1.00 92.44 271 LEU A O 1
ATOM 2263 N N . LYS A 1 272 ? -36.461 53.387 -15.781 1.00 94.19 272 LYS A N 1
ATOM 2264 C CA . LYS A 1 272 ? -37.095 54.710 -15.647 1.00 94.19 272 LYS A CA 1
ATOM 2265 C C . LYS A 1 272 ? -36.331 55.779 -16.423 1.00 94.19 272 LYS A C 1
ATOM 2267 O O . LYS A 1 272 ? -36.957 56.608 -17.081 1.00 94.19 272 LYS A O 1
ATOM 2272 N N . GLU A 1 273 ? -35.002 55.753 -16.378 1.00 93.75 273 GLU A N 1
ATOM 2273 C CA . GLU A 1 273 ? -34.162 56.671 -17.153 1.00 93.75 273 GLU A CA 1
ATOM 2274 C C . GLU A 1 273 ? -34.350 56.456 -18.664 1.00 93.75 273 GLU A C 1
ATOM 2276 O O . GLU A 1 273 ? -34.567 57.415 -19.405 1.00 93.75 273 GLU A O 1
ATOM 2281 N N . ALA A 1 274 ? -34.381 55.202 -19.126 1.00 90.81 274 ALA A N 1
ATOM 2282 C CA . ALA A 1 274 ? -34.657 54.869 -20.522 1.00 90.81 274 ALA A CA 1
ATOM 2283 C C . ALA A 1 274 ? -36.061 55.317 -20.968 1.00 90.81 274 ALA A C 1
ATOM 2285 O O . ALA A 1 274 ? -36.211 55.887 -22.050 1.00 90.81 274 ALA A O 1
ATOM 2286 N N . GLN A 1 275 ? -37.084 55.118 -20.129 1.00 92.75 275 GLN A N 1
ATOM 2287 C CA . GLN A 1 275 ? -38.441 55.611 -20.385 1.00 92.75 275 GLN A CA 1
ATOM 2288 C C . GLN A 1 275 ? -38.467 57.136 -20.526 1.00 92.75 275 GLN A C 1
ATOM 2290 O O . GLN A 1 275 ? -39.067 57.652 -21.468 1.00 92.75 275 GLN A O 1
ATOM 2295 N N . GLN A 1 276 ? -37.778 57.860 -19.640 1.00 92.31 276 GLN A N 1
ATOM 2296 C CA . GLN A 1 276 ? -37.694 59.317 -19.718 1.00 92.31 276 GLN A CA 1
ATOM 2297 C C . GLN A 1 276 ? -36.975 59.782 -20.992 1.00 92.31 276 GLN A C 1
ATOM 2299 O O . GLN A 1 276 ? -37.419 60.727 -21.645 1.00 92.31 276 GLN A O 1
ATOM 2304 N N . ASN A 1 277 ? -35.902 59.094 -21.386 1.00 92.25 277 ASN A N 1
ATOM 2305 C CA . ASN A 1 277 ? -35.176 59.389 -22.620 1.00 92.25 277 ASN A CA 1
ATOM 2306 C C . ASN A 1 277 ? -36.045 59.177 -23.867 1.00 92.25 277 ASN A C 1
ATOM 2308 O O . ASN A 1 277 ? -36.021 60.008 -24.771 1.00 92.25 277 ASN A O 1
ATOM 2312 N N . LEU A 1 278 ? -36.857 58.116 -23.906 1.00 89.62 278 LEU A N 1
ATOM 2313 C CA . LEU A 1 278 ? -37.805 57.879 -25.000 1.00 89.62 278 LEU A CA 1
ATOM 2314 C C . LEU A 1 278 ? -38.881 58.969 -25.084 1.00 89.62 278 LEU A C 1
ATOM 2316 O O . LEU A 1 278 ? -39.197 59.426 -26.181 1.00 89.62 278 LEU A O 1
ATOM 2320 N N . ILE A 1 279 ? -39.405 59.432 -23.943 1.00 92.50 279 ILE A N 1
ATOM 2321 C CA . ILE A 1 279 ? -40.347 60.563 -23.905 1.00 92.50 279 ILE A CA 1
ATOM 2322 C C . ILE A 1 279 ? -39.688 61.818 -24.490 1.00 92.50 279 ILE A C 1
ATOM 2324 O O . ILE A 1 279 ? -40.284 62.481 -25.335 1.00 92.50 279 ILE A O 1
ATOM 2328 N N . ASN A 1 280 ? -38.446 62.113 -24.098 1.00 90.12 280 ASN A N 1
ATOM 2329 C CA . ASN A 1 280 ? -37.702 63.268 -24.605 1.00 90.12 280 ASN A CA 1
ATOM 2330 C C . ASN A 1 280 ? -37.412 63.171 -26.117 1.00 90.12 280 ASN A C 1
ATOM 2332 O O . ASN A 1 280 ? -37.449 64.177 -26.820 1.00 90.12 280 ASN A O 1
ATOM 2336 N N . LEU A 1 281 ? -37.132 61.973 -26.639 1.00 89.50 281 LEU A N 1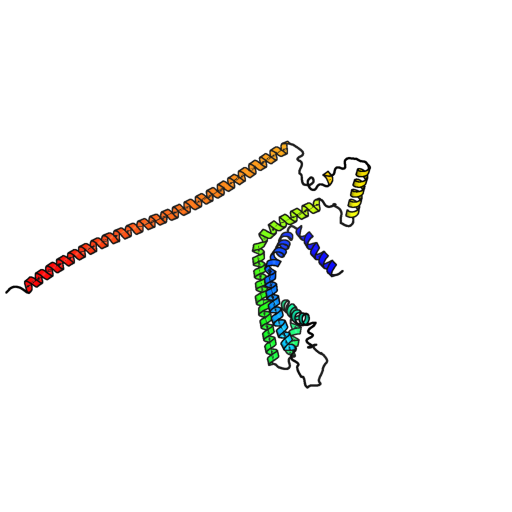
ATOM 2337 C CA . LEU A 1 281 ? -36.945 61.764 -28.079 1.00 89.50 281 LEU A CA 1
ATOM 2338 C C . LEU A 1 281 ? -38.251 61.942 -28.859 1.00 89.50 281 LEU A C 1
ATOM 2340 O O . LEU A 1 281 ? -38.233 62.546 -29.929 1.00 89.50 281 LEU A O 1
ATOM 2344 N N . ASN A 1 282 ? -39.378 61.466 -28.324 1.00 87.69 282 ASN A N 1
ATOM 2345 C CA . ASN A 1 282 ? -40.685 61.665 -28.950 1.00 87.69 282 ASN A CA 1
ATOM 2346 C C . ASN A 1 282 ? -41.071 63.149 -29.007 1.00 87.69 282 ASN A C 1
ATOM 2348 O O . ASN A 1 282 ? -41.504 63.618 -30.056 1.00 87.69 282 ASN A O 1
ATOM 2352 N N . THR A 1 283 ? -40.861 63.914 -27.931 1.00 86.62 283 THR A N 1
ATOM 2353 C CA . THR A 1 283 ? -41.151 65.360 -27.939 1.00 86.62 283 THR A CA 1
ATOM 2354 C C . THR A 1 283 ? -40.253 66.118 -28.914 1.00 86.62 283 THR A C 1
ATOM 2356 O O . THR A 1 283 ? -40.711 67.031 -29.602 1.00 86.62 283 THR A O 1
ATOM 2359 N N . LEU A 1 284 ? -38.986 65.716 -29.034 1.00 87.69 284 LEU A N 1
ATOM 2360 C CA . LEU A 1 284 ? -38.057 66.261 -30.019 1.00 87.69 284 LEU A CA 1
ATOM 2361 C C . LEU A 1 284 ? -38.489 65.916 -31.454 1.00 87.69 284 LEU A C 1
ATOM 2363 O O . LEU A 1 284 ? -38.489 66.794 -32.315 1.00 87.69 284 LEU A O 1
ATOM 2367 N N . ALA A 1 285 ? -38.928 64.684 -31.716 1.00 83.44 285 ALA A N 1
ATOM 2368 C CA . ALA A 1 285 ? -39.475 64.290 -33.014 1.00 83.44 285 ALA A CA 1
ATOM 2369 C C . ALA A 1 285 ? -40.733 65.100 -33.386 1.00 83.44 285 ALA A C 1
ATOM 2371 O O . ALA A 1 285 ? -40.842 65.569 -34.518 1.00 83.44 285 ALA A O 1
ATOM 2372 N N . GLU A 1 286 ? -41.639 65.351 -32.434 1.00 86.06 286 GLU A N 1
ATOM 2373 C CA . GLU A 1 286 ? -42.803 66.227 -32.638 1.00 86.06 286 GLU A CA 1
ATOM 2374 C C . GLU A 1 286 ? -42.398 67.677 -32.958 1.00 86.06 286 GLU A C 1
ATOM 2376 O O . GLU A 1 286 ? -42.983 68.308 -33.841 1.00 86.06 286 GLU A O 1
ATOM 2381 N N . GLN A 1 287 ? -41.371 68.214 -32.289 1.00 84.25 287 GLN A N 1
ATOM 2382 C CA . GLN A 1 287 ? -40.832 69.547 -32.588 1.00 84.25 287 GLN A CA 1
ATOM 2383 C C . GLN A 1 287 ? -40.205 69.622 -33.985 1.00 84.25 287 GLN A C 1
ATOM 2385 O O . GLN A 1 287 ? -40.418 70.602 -34.705 1.00 84.25 287 GLN A O 1
ATOM 2390 N N . PHE A 1 288 ? -39.463 68.589 -34.395 1.00 83.19 288 PHE A N 1
ATOM 2391 C CA . PHE A 1 288 ? -38.920 68.496 -35.750 1.00 83.19 288 PHE A CA 1
ATOM 2392 C C . PHE A 1 288 ? -40.029 68.398 -36.798 1.00 83.19 288 PHE A C 1
ATOM 2394 O O . PHE A 1 288 ? -39.942 69.088 -37.812 1.00 83.19 288 PHE A O 1
ATOM 2401 N N . SER A 1 289 ? -41.086 67.623 -36.532 1.00 80.31 289 SER A N 1
ATOM 2402 C CA . SER A 1 289 ? -42.268 67.546 -37.400 1.00 80.31 289 SER A CA 1
ATOM 2403 C C . SER A 1 289 ? -42.899 68.925 -37.601 1.00 80.31 289 SER A C 1
ATOM 2405 O O . SER A 1 289 ? -43.070 69.348 -38.740 1.00 80.31 289 SER A O 1
ATOM 240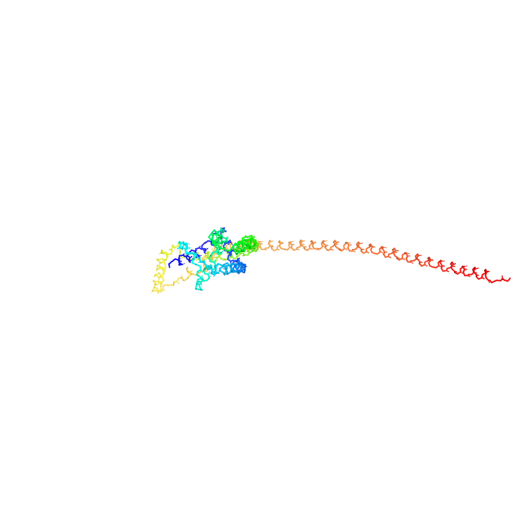7 N N . LYS A 1 290 ? -43.133 69.684 -36.521 1.00 79.62 290 LYS A N 1
ATOM 2408 C CA . LYS A 1 290 ? -43.654 71.062 -36.607 1.00 79.62 290 LYS A CA 1
ATOM 2409 C C . LYS A 1 290 ? -42.724 72.008 -37.365 1.00 79.62 290 LYS A C 1
ATOM 2411 O O . LYS A 1 290 ? -43.176 72.823 -38.154 1.00 79.62 290 LYS A O 1
ATOM 2416 N N . THR A 1 291 ? -41.413 71.885 -37.162 1.00 78.88 291 THR A N 1
ATOM 2417 C CA . THR A 1 291 ? -40.423 72.732 -37.850 1.00 78.88 291 THR A CA 1
ATOM 2418 C C . THR A 1 291 ? -40.351 72.424 -39.350 1.00 78.88 291 THR A C 1
ATOM 2420 O O . THR A 1 291 ? -40.090 73.317 -40.157 1.00 78.88 291 THR A O 1
ATOM 2423 N N . LEU A 1 292 ? -40.553 71.162 -39.738 1.00 77.69 292 LEU A N 1
ATOM 2424 C CA . LEU A 1 292 ? -40.654 70.756 -41.138 1.00 77.69 292 LEU A CA 1
ATOM 2425 C C . LEU A 1 292 ? -41.967 71.231 -41.762 1.00 77.69 292 LEU A C 1
ATOM 2427 O O . LEU A 1 292 ? -41.918 71.768 -42.863 1.00 77.69 292 LEU A O 1
ATOM 2431 N N . GLU A 1 293 ? -43.096 71.121 -41.057 1.00 75.44 293 GLU A N 1
ATOM 2432 C CA . GLU A 1 293 ? -44.371 71.723 -41.478 1.00 75.44 293 GLU A CA 1
ATOM 2433 C C . GLU A 1 293 ? -44.218 73.240 -41.695 1.00 75.44 293 GLU A C 1
ATOM 2435 O O . GLU A 1 293 ? -44.544 73.739 -42.769 1.00 75.44 293 GLU A O 1
ATOM 2440 N N . ASP A 1 294 ? -43.599 73.963 -40.757 1.00 74.81 294 ASP A N 1
ATOM 2441 C CA . ASP A 1 294 ? -43.324 75.403 -40.881 1.00 74.81 294 ASP A CA 1
ATOM 2442 C C . ASP A 1 294 ? -42.386 75.742 -42.056 1.00 74.81 294 ASP A C 1
ATOM 2444 O O . ASP A 1 294 ? -42.511 76.802 -42.680 1.00 74.81 294 ASP A O 1
ATOM 2448 N N . LYS A 1 295 ? -41.421 74.865 -42.373 1.00 73.50 295 LYS A N 1
ATOM 2449 C CA . LYS A 1 295 ? -40.531 75.028 -43.535 1.00 73.50 295 LYS A CA 1
ATOM 2450 C C . LYS A 1 295 ? -41.243 74.761 -44.856 1.00 73.50 295 LYS A C 1
ATOM 2452 O O . LYS A 1 295 ? -41.032 75.535 -45.783 1.00 73.50 295 LYS A O 1
ATOM 2457 N N . ILE A 1 296 ? -42.084 73.730 -44.928 1.00 71.94 296 ILE A N 1
ATOM 2458 C CA . ILE A 1 296 ? -42.902 73.420 -46.109 1.00 71.94 296 ILE A CA 1
ATOM 2459 C C . ILE A 1 296 ? -43.860 74.582 -46.388 1.00 71.94 296 ILE A C 1
ATOM 2461 O O . ILE A 1 296 ? -43.908 75.066 -47.514 1.00 71.94 296 ILE A O 1
ATOM 2465 N N . ILE A 1 297 ? -44.517 75.120 -45.353 1.00 64.75 297 ILE A N 1
ATOM 2466 C CA . ILE A 1 297 ? -45.390 76.299 -45.469 1.00 64.75 297 ILE A CA 1
ATOM 2467 C C . ILE A 1 297 ? -44.598 77.526 -45.957 1.00 64.75 297 ILE A C 1
ATOM 2469 O O . ILE A 1 297 ? -45.072 78.281 -46.803 1.00 64.75 297 ILE A O 1
ATOM 2473 N N . LYS A 1 298 ? -43.362 77.735 -45.479 1.00 62.19 298 LYS A N 1
ATOM 2474 C CA . LYS A 1 298 ? -42.492 78.821 -45.970 1.00 62.19 298 LYS A CA 1
ATOM 2475 C C . LYS A 1 298 ? -42.023 78.632 -47.414 1.00 62.19 298 LYS A C 1
ATOM 2477 O O . LYS A 1 298 ? -41.934 79.627 -48.128 1.00 62.19 298 LYS A O 1
ATOM 2482 N N . GLU A 1 299 ? -41.704 77.412 -47.842 1.00 60.84 299 GLU A N 1
ATOM 2483 C CA . GLU A 1 299 ? -41.347 77.120 -49.238 1.00 60.84 299 GLU A CA 1
ATOM 2484 C C . GLU A 1 299 ? -42.548 77.274 -50.180 1.00 60.84 299 GLU A C 1
ATOM 2486 O O . GLU A 1 299 ? -42.378 77.819 -51.271 1.00 60.84 299 GLU A O 1
ATOM 2491 N N . GLU A 1 300 ? -43.761 76.916 -49.747 1.00 58.66 300 GLU A N 1
ATOM 2492 C CA . GLU A 1 300 ? -45.008 77.211 -50.472 1.00 58.66 300 GLU A CA 1
ATOM 2493 C C . GLU A 1 300 ? -45.222 78.725 -50.643 1.00 58.66 300 GLU A C 1
ATOM 2495 O O . GLU A 1 300 ? -45.545 79.184 -51.738 1.00 58.66 300 GLU A O 1
ATOM 2500 N N . ILE A 1 301 ? -44.945 79.525 -49.607 1.00 59.56 301 ILE A N 1
ATOM 2501 C CA . ILE A 1 301 ? -45.044 80.996 -49.666 1.00 59.56 301 ILE A CA 1
ATOM 2502 C C . ILE A 1 301 ? -43.954 81.619 -50.565 1.00 59.56 301 ILE A C 1
ATOM 2504 O O . ILE A 1 301 ? -44.192 82.643 -51.202 1.00 59.56 301 ILE A O 1
ATOM 2508 N N . LEU A 1 302 ? -42.759 81.018 -50.652 1.00 56.28 302 LEU A N 1
ATOM 2509 C CA . LEU A 1 302 ? -41.646 81.504 -51.488 1.00 56.28 302 LEU A CA 1
ATOM 2510 C C . LEU A 1 302 ? -41.729 81.067 -52.961 1.00 56.28 302 LEU A C 1
ATOM 2512 O O . LEU A 1 302 ? -41.064 81.673 -53.800 1.00 56.28 302 LEU A O 1
ATOM 2516 N N . THR A 1 303 ? -42.532 80.050 -53.291 1.00 55.28 303 THR A N 1
ATOM 2517 C CA . THR A 1 303 ? -42.673 79.524 -54.664 1.00 55.28 303 THR A CA 1
ATOM 2518 C C . THR A 1 303 ? -44.046 79.758 -55.301 1.00 55.28 303 THR A C 1
ATOM 2520 O O . THR A 1 303 ? -44.213 79.465 -56.485 1.00 55.28 303 THR A O 1
ATOM 2523 N N . GLY A 1 304 ? -45.006 80.363 -54.594 1.00 49.44 304 GLY A N 1
ATOM 2524 C CA . GLY A 1 304 ? -46.353 80.581 -55.121 1.00 49.44 304 GLY A CA 1
ATOM 2525 C C . GLY A 1 304 ? -47.031 81.853 -54.627 1.00 49.44 304 GLY A C 1
ATOM 2526 O O . GLY A 1 304 ? -47.807 81.791 -53.688 1.00 49.44 304 GLY A O 1
ATOM 2527 N N . THR A 1 305 ? -46.746 82.973 -55.297 1.00 43.09 305 THR A N 1
ATOM 2528 C CA . THR A 1 305 ? -47.667 84.044 -55.765 1.00 43.09 305 THR A CA 1
ATOM 2529 C C . THR A 1 305 ? -46.771 85.154 -56.334 1.00 43.09 305 THR A C 1
ATOM 2531 O O . THR A 1 305 ? -45.940 85.691 -55.608 1.00 43.09 305 THR A O 1
ATOM 2534 N N . THR A 1 306 ? -46.647 85.273 -57.664 1.00 44.91 306 THR A N 1
ATOM 2535 C CA . THR A 1 306 ? -47.422 86.208 -58.521 1.00 44.91 306 THR A CA 1
ATOM 2536 C C . THR A 1 306 ? -47.397 87.642 -58.029 1.00 44.91 306 THR A C 1
ATOM 2538 O O . THR A 1 306 ? -48.012 87.886 -56.968 1.00 44.91 306 THR A O 1
#

Foldseek 3Di:
DVVVVVVVVVVVVLVVLLPPPCNLVSLLVVVCCVVLVVLVVVLVVLLLVLLVVLLVLLLPDPPDPDPDDPPDPPCNDPDPVCSCVSRRVQSVVVLVVPCVVVLVSLVPDPDPVSSVVNVVSSVVSSCCRNVNSVVVSVVVSVVSSVVCSVVSVVVSVVSSVVVVLVCVLQDPDDPVCSVVVVVVVVVVVVVCVVVVPPDPPVVNDSPPVPDPDDPDPVVVVVVVVVVVVVVVVVVVVVVVVVVVVVVVVVVVVVVVVVVVVVVVVVVVVVVVVVVVVVVVVVVVVVVVVVVVVVVVVVVCVVPDDD

Sequence (306 aa):
MAIDLELWWLRSLSFIILVPFLGSYLVSIGLMVKDLAFFILIILIVMIGYGVASRSMVSYPVVSNSTIEANYSIDTSFDGRLMLYQVFYPVYYFLYGDFDEELENLDRFPDARWSIASHILLAVHLILLNILLTNLLIAIFTKRFEQVYTDAQNVWHSQKYVLTREYFVRSPFLPPISLLCDIATLSRMFYSWTMRKYFDKSVYHYGRVFKMIPTKRDTIKEWNYFEYVFTSEFANDQVKSVSTKSKFELEENDDIVRDNDDNLTNVKKDLKEAQQNLINLNTLAEQFSKTLEDKIIKEEILTGTT

=== Feature glossary ===
The features interleaved in this record are:

— What the protein is —

Sequence gives the chain of amino acids in standard one-letter code (A=alanine, C=cysteine, …, Y=tyrosine), read N→C. It is the only feature that is directly encoded by the gene; all structural features are derived from the folded form of this sequence.

Database cross-references. InterPro integrates a dozen domain/family signature databases into unified entries with residue-range hits. GO terms attach function/process/location labels with evidence codes. CATH codes position the fold in a four-level structural taxonomy. Organism is the NCBI-taxonomy species name.

— Where its atoms are —

Atomic coordinates in PDBx/mmCIF format — the same representation the Protein Data Bank distributes. Each line of the _atom_site loop places one backbone atom in Cartesian space (units: ångströms, origin: arbitrary).

The six renders are orthographic views along the three Cartesian axes in both directions. Representation (cartoon, sticks, or surface) and color scheme (sequence-rainbow or by-chain) vary across proteins so the training set covers all the common visualization conventions.

— Local backbone conformation —

Eight-state secondary structure (DSSP): H is the canonical α-helix, G the tighter 3₁₀-helix, I the wider π-helix; E/B are β-structure, T and S are turns and bends, and '-' is everything else. DSSP derives these from the pattern of main-chain N–H···O=C hydrogen bonds, not from the sequence.

P-SEA three-state annotation labels each residue as helix, strand, or coil based purely on the geometry of the Cα trace. It serves as a fallback when the full backbone (and thus DSSP) is unavailable.

The φ/ψ torsion pair specifies the backbone conformation at each residue. φ rotates about the N–Cα bond, ψ about the Cα–C bond. Steric clashes forbid most of the (φ, ψ) plane — the allowed regions (α-helix basin, β-sheet basin, left-handed helix) are the Ramachandran-allowed regions.

— Global shape and packing —

The geometric summary reports three shape descriptors. Rg (radius of gyration) measures how spread out the Cα atoms are about their centre of mass; compact globular proteins have small Rg, elongated or unfolded ones large. Cα contacts (<8 Å, |i−j|>4) count long-range residue pairs in spatial proximity — high for tightly packed folds, near zero for rods or random coil. The bounding-box extents give the protein's footprint along x, y, z in Å.

Solvent-accessible surface area (SASA) is the area in Å² traced out by the centre of a 1.4 Å probe sphere (a water molecule) rolled over the protein's van der Waals surface (Shrake–Rupley / Lee–Richards construction). Buried residues have near-zero SASA; fully exposed residues can exceed 200 Å². The total SASA scales roughly with the number of surface residues.

The contact map is a binary N×N matrix image: pixel (i, j) is dark where Cα_i and Cα_j are within 8 Å and |i−j|>4. Because the |i−j|>4 filter removes local helical contacts, off-diagonal stripes parallel to the main diagonal indicate parallel β-sheets; stripes perpendicular to it indicate antiparallel β-sheets. The Ramachandran plot scatters every residue's (φ, ψ) pair against the sterically allowed regions. The PAE heatmap renders the predicted-aligned-error matrix.

— Structural neighborhood —

3Di is Foldseek's structural alphabet. Each residue is assigned one of twenty discrete states based on how its Cα sits relative to its spatial (not sequential) neighbors. Aligning 3Di strings finds structural homologs roughly as well as full 3D superposition, but orders of magnitude faster.

Nearest PDB neighbors are the top structural matches found by Foldseek when searching this structure against the entire Protein Data Bank. Each hit reports a TM-score (0 to 1; >0.5 almost always implies the same fold) and an E-value. These are *structural* homologs — they may share no detectable sequence similarity.

— Confidence and disorder —

For AlphaFold models, the B-factor field carries pLDDT — the model's own estimate of local accuracy on a 0–100 scale. Regions with pLDDT<50 should be treated as essentially unmodeled; they often correspond to intrinsically disordered segments.

Crystallographic B-factors measure how much each atom's electron density is smeared out, in Å². They rise in mobile loops and surface residues and fall in the buried interior. In AlphaFold models this column is repurposed to hold pLDDT instead.

Predicted aligned error is AlphaFold's pairwise confidence. Unlike pLDDT (per-residue), PAE is per-residue-pair and captures whether two parts of the structure are correctly placed relative to each other. Units are ångströms of expected positional error.